Protein AF-A0A7W0UAM4-F1 (afdb_monomer_lite)

Foldseek 3Di:
DDDDDDDDPDDDDDPPDDPDPPPPPPVPPPPDPPDPPDPDPPPDDVLVVVLVPDDFDADPDGGDPVRVVVSVVSVVVVVVVVVVVVVVVVVVVVVVVVVVVVVVVVVVVVVVVVVVVVVVVVVVVVVVVVVVVVVVVVVVVVVVVVVVVVVVVVVVVVVVVVVVVVVVVVVVVVVVVVVVVVCVVDPDPVVVVVVVVVVVVVVPDDDDDDDDDDDDDDDDDDDDDDDDDDDDDDDDDDDDD

Sequence (241 aa):
MVHTRDIATEPFPPSDREPGEERGDDEQVTGSLERVVKPDAARHDPRLAEVRDVAFPVALRGYEREAVDTYVKRVNRLISDFEASRSPDAEVRRALDQVGEETSGILRRAQQAATDITARSRASADDRIREAEGEARALTADAEERVRELEADFGRIWSERDRLLEEVRDLAERLLATADDATERFPTADEQEAIAATREDTASMPALEPGRPAEAELAFEAGVGTAGGAYGEAPAVSEPF

Radius of gyration: 63.56 Å; chains: 1; bounding box: 127×61×170 Å

pLDDT: mean 76.05, std 22.3, range [38.5, 98.75]

Secondary structure (DSSP, 8-state):
---PPP----------------------------------S-SS-HHHHHHHS----EETTEE-HHHHHHHHHHHHHHHHHHHHHHHHHHHHHHHHHHHHHHHHHHHHHHHHHHHHHHHHHHHHHHHHHHHHHHHHHHHHHHHHHHHHHHHHHHHHHHHHHHHHHHHHHHHHHHHHHHHHHHHHHS--HHHHHHHHHHHHHHTTS------------------------------------

Structure (mmCIF, N/CA/C/O backbone):
data_AF-A0A7W0UAM4-F1
#
_entry.id   AF-A0A7W0UAM4-F1
#
loop_
_atom_site.group_PDB
_atom_site.id
_atom_site.type_symbol
_atom_site.label_atom_id
_atom_site.label_alt_id
_atom_site.label_comp_id
_atom_site.label_asym_id
_atom_site.label_entity_id
_atom_site.label_seq_id
_atom_site.pdbx_PDB_ins_code
_atom_site.Cartn_x
_atom_site.Cartn_y
_atom_site.Cartn_z
_atom_site.occupancy
_atom_site.B_iso_or_equiv
_atom_site.auth_seq_id
_atom_site.auth_comp_id
_atom_site.auth_asym_id
_atom_site.auth_atom_id
_atom_site.pdbx_PDB_model_num
ATOM 1 N N . MET A 1 1 ? 25.325 22.965 -26.400 1.00 41.44 1 MET A N 1
ATOM 2 C CA . MET A 1 1 ? 24.177 23.560 -25.685 1.00 41.44 1 MET A CA 1
ATOM 3 C C . MET A 1 1 ? 23.568 22.439 -24.858 1.00 41.44 1 MET A C 1
ATOM 5 O O . MET A 1 1 ? 22.834 21.623 -25.389 1.00 41.44 1 MET A O 1
ATOM 9 N N . VAL A 1 2 ? 24.035 22.283 -23.619 1.00 39.22 2 VAL A N 1
ATOM 10 C CA . VAL A 1 2 ? 23.623 21.193 -22.722 1.00 39.22 2 VAL A CA 1
ATOM 11 C C . VAL A 1 2 ? 22.415 21.698 -21.939 1.00 39.22 2 VAL A C 1
ATOM 13 O O . VAL A 1 2 ? 22.473 22.790 -21.379 1.00 39.22 2 VAL A O 1
ATOM 16 N N . HIS A 1 3 ? 21.305 20.967 -21.964 1.00 41.91 3 HIS A N 1
ATOM 17 C CA . HIS A 1 3 ? 20.147 21.233 -21.111 1.00 41.91 3 HIS A CA 1
ATOM 18 C C . HIS A 1 3 ? 20.127 20.185 -20.004 1.00 41.91 3 HIS A C 1
ATOM 20 O O . HIS A 1 3 ? 19.656 19.067 -20.193 1.00 41.91 3 HIS A O 1
ATOM 26 N N . THR A 1 4 ? 20.679 20.560 -18.855 1.00 48.53 4 THR A N 1
ATOM 27 C CA . THR A 1 4 ? 20.459 19.872 -17.585 1.00 48.53 4 THR A CA 1
ATOM 28 C C . THR A 1 4 ? 19.014 20.143 -17.175 1.00 48.53 4 THR A C 1
ATOM 30 O O . THR A 1 4 ? 18.637 21.299 -17.004 1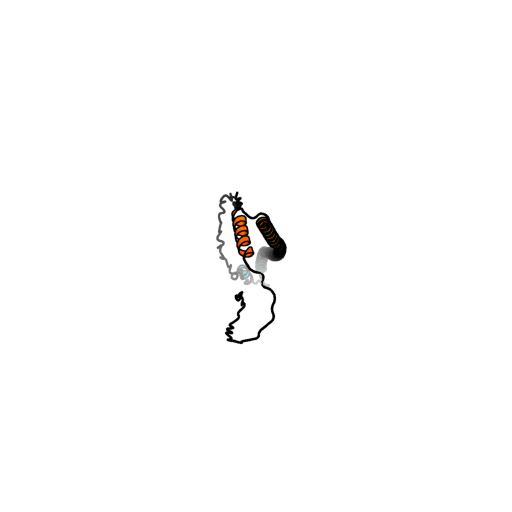.00 48.53 4 THR A O 1
ATOM 33 N N . ARG A 1 5 ? 18.183 19.102 -17.079 1.00 49.12 5 ARG A N 1
ATOM 34 C CA . ARG A 1 5 ? 16.850 19.215 -16.478 1.00 49.12 5 ARG A CA 1
ATOM 35 C C . ARG A 1 5 ? 16.997 19.145 -14.962 1.00 49.12 5 ARG A C 1
ATOM 37 O O . ARG A 1 5 ? 17.482 18.145 -14.439 1.00 49.12 5 ARG A O 1
ATOM 44 N N . ASP A 1 6 ? 16.580 20.220 -14.304 1.00 46.75 6 ASP A N 1
ATOM 45 C CA . ASP A 1 6 ? 16.406 20.320 -12.861 1.00 46.75 6 ASP A CA 1
ATOM 46 C C . ASP A 1 6 ? 15.444 19.240 -12.356 1.00 46.75 6 ASP A C 1
ATOM 48 O O . ASP A 1 6 ? 14.311 19.108 -12.825 1.00 46.75 6 ASP A O 1
ATOM 52 N N . ILE A 1 7 ? 15.913 18.473 -11.376 1.00 45.75 7 ILE A N 1
ATOM 53 C CA . ILE A 1 7 ? 15.082 17.623 -10.532 1.00 45.75 7 ILE A CA 1
ATOM 54 C C . ILE A 1 7 ? 14.382 18.576 -9.564 1.00 45.75 7 ILE A C 1
ATOM 56 O O . ILE A 1 7 ? 15.004 19.124 -8.654 1.00 45.75 7 ILE A O 1
ATOM 60 N N . ALA A 1 8 ? 13.097 18.821 -9.802 1.00 44.28 8 ALA A N 1
ATOM 61 C CA . ALA A 1 8 ? 12.253 19.578 -8.895 1.00 44.28 8 ALA A CA 1
ATOM 62 C C . ALA A 1 8 ? 12.094 18.799 -7.580 1.00 44.28 8 ALA A C 1
ATOM 64 O O . ALA A 1 8 ? 11.307 17.862 -7.478 1.00 44.28 8 ALA A O 1
ATOM 65 N N . THR A 1 9 ? 12.865 19.193 -6.571 1.00 50.03 9 THR A N 1
ATOM 66 C CA . THR A 1 9 ? 12.560 18.943 -5.163 1.00 50.03 9 THR A CA 1
ATOM 67 C C . THR A 1 9 ? 11.377 19.835 -4.800 1.00 50.03 9 THR A C 1
ATOM 69 O O . THR A 1 9 ? 11.555 21.038 -4.612 1.00 50.03 9 THR A O 1
ATOM 72 N N . GLU A 1 10 ? 10.166 19.284 -4.734 1.00 51.69 10 GLU A N 1
ATOM 73 C CA . GLU A 1 10 ? 9.042 20.005 -4.134 1.00 51.69 10 GLU A CA 1
ATOM 74 C C . GLU A 1 10 ? 9.283 20.146 -2.619 1.00 51.69 10 GLU A C 1
ATOM 76 O O . GLU A 1 10 ? 9.475 19.139 -1.928 1.00 51.69 10 GLU A O 1
ATOM 81 N N . PRO A 1 11 ? 9.314 21.374 -2.068 1.00 56.72 11 PRO A N 1
ATOM 82 C CA . PRO A 1 11 ? 9.399 21.572 -0.633 1.00 56.72 11 PRO A CA 1
ATOM 83 C C . PRO A 1 11 ? 8.047 21.247 0.011 1.00 56.72 11 PRO A C 1
ATOM 85 O O . PRO A 1 11 ? 7.011 21.790 -0.372 1.00 56.72 11 PRO A O 1
ATOM 88 N N . PHE A 1 12 ? 8.080 20.376 1.020 1.00 51.91 12 PHE A N 1
ATOM 89 C CA . PHE A 1 12 ? 6.990 20.182 1.977 1.00 51.91 12 PHE A CA 1
ATOM 90 C C . PHE A 1 12 ? 6.410 21.543 2.414 1.00 51.91 12 PHE A C 1
ATOM 92 O O . PHE A 1 12 ? 7.189 22.444 2.744 1.00 51.91 12 PHE A O 1
ATOM 99 N N . PRO A 1 13 ? 5.076 21.722 2.459 1.00 66.38 13 PRO A N 1
ATOM 100 C CA . PRO A 1 13 ? 4.501 22.963 2.959 1.00 66.38 13 PRO A CA 1
ATOM 101 C C . PRO A 1 13 ? 4.863 23.152 4.445 1.00 66.38 13 PRO A C 1
ATOM 103 O O . PRO A 1 13 ? 4.842 22.172 5.199 1.00 66.38 13 PRO A O 1
ATOM 106 N N . PRO A 1 14 ? 5.181 24.382 4.895 1.00 54.25 14 PRO A N 1
ATOM 107 C CA . PRO A 1 14 ? 5.408 24.647 6.307 1.00 54.25 14 PRO A CA 1
ATOM 108 C C . PRO A 1 14 ? 4.111 24.396 7.079 1.00 54.25 14 PRO A C 1
ATOM 110 O O . PRO A 1 14 ? 3.057 24.957 6.780 1.00 54.25 14 PRO A O 1
ATOM 113 N N . SER A 1 15 ? 4.186 23.506 8.065 1.00 48.44 15 SER A N 1
ATOM 114 C CA . SER A 1 15 ? 3.119 23.283 9.026 1.00 48.44 15 SER A CA 1
ATOM 115 C C . SER A 1 15 ? 3.022 24.490 9.957 1.00 48.44 15 SER A C 1
ATOM 117 O O . SER A 1 15 ? 3.644 24.504 11.018 1.00 48.44 15 SER A O 1
ATOM 119 N N . ASP A 1 16 ? 2.204 25.472 9.597 1.00 50.47 16 ASP A N 1
ATOM 120 C CA . ASP A 1 16 ? 1.651 26.412 10.570 1.00 50.47 16 ASP A CA 1
ATOM 121 C C . ASP A 1 16 ? 0.590 25.666 11.393 1.00 50.47 16 ASP A C 1
ATOM 123 O O . ASP A 1 16 ? -0.616 25.753 11.161 1.00 50.47 16 ASP A O 1
ATOM 127 N N . ARG A 1 17 ? 1.055 24.846 12.339 1.00 47.31 17 ARG A N 1
ATOM 128 C CA . ARG A 1 17 ? 0.266 24.482 13.512 1.00 47.31 17 ARG A CA 1
ATOM 129 C C . ARG A 1 17 ? 0.905 25.165 14.699 1.00 47.31 17 ARG A C 1
ATOM 131 O O . ARG A 1 17 ? 2.007 24.813 15.111 1.00 47.31 17 ARG A O 1
ATOM 138 N N . GLU A 1 18 ? 0.189 26.149 15.218 1.00 47.06 18 GLU A N 1
ATOM 139 C CA . GLU A 1 18 ? 0.461 26.709 16.529 1.00 47.06 18 GLU A CA 1
ATOM 140 C C . GLU A 1 18 ? 0.579 25.580 17.568 1.00 47.06 18 GLU A C 1
ATOM 142 O O . GLU A 1 18 ? -0.182 24.606 17.493 1.00 47.06 18 GLU A O 1
ATOM 147 N N . PRO A 1 19 ? 1.508 25.672 18.535 1.00 47.12 19 PRO A N 1
ATOM 148 C CA . PRO A 1 19 ? 1.521 24.771 19.673 1.00 47.12 19 PRO A CA 1
ATOM 149 C C . PRO A 1 19 ? 0.314 25.108 20.553 1.00 47.12 19 PRO A C 1
ATOM 151 O O . PRO A 1 19 ? 0.394 25.912 21.477 1.00 47.12 19 PRO A O 1
ATOM 154 N N . GLY A 1 20 ? -0.824 24.498 20.230 1.00 42.59 20 GLY A N 1
ATOM 155 C CA . GLY A 1 20 ? -1.939 24.377 21.150 1.00 42.59 20 GLY A CA 1
ATOM 156 C C . GLY A 1 20 ? -1.462 23.598 22.366 1.00 42.59 20 GLY A C 1
ATOM 157 O O . GLY A 1 20 ? -1.053 22.444 22.257 1.00 42.59 20 GLY A O 1
ATOM 158 N N . GLU A 1 21 ? -1.471 24.273 23.508 1.00 51.44 21 GLU A N 1
ATOM 159 C CA . GLU A 1 21 ? -1.306 23.716 24.840 1.00 51.44 21 GLU A CA 1
ATOM 160 C C . GLU A 1 21 ? -2.365 22.630 25.091 1.00 51.44 21 GLU A C 1
ATOM 162 O O . GLU A 1 21 ? -3.389 22.874 25.724 1.00 51.44 21 GLU A O 1
ATOM 167 N N . GLU A 1 22 ? -2.135 21.403 24.630 1.00 43.84 22 GLU A N 1
ATOM 168 C CA . GLU A 1 22 ? -2.816 20.248 25.203 1.00 43.84 22 GLU A CA 1
ATOM 169 C C . GLU A 1 22 ? -2.044 19.843 26.453 1.00 43.84 22 GLU A C 1
ATOM 171 O O . GLU A 1 22 ? -1.094 19.058 26.436 1.00 43.84 22 GLU A O 1
ATOM 176 N N . ARG A 1 23 ? -2.456 20.468 27.562 1.00 43.97 23 ARG A N 1
ATOM 177 C CA . ARG A 1 23 ? -2.299 19.917 28.903 1.00 43.97 23 ARG A CA 1
ATOM 178 C C . ARG A 1 23 ? -2.765 18.466 28.857 1.00 43.97 23 ARG A C 1
ATOM 180 O O . ARG A 1 23 ? -3.961 18.191 28.833 1.00 43.97 23 ARG A O 1
ATOM 187 N N . GLY A 1 24 ? -1.803 17.551 28.826 1.00 38.91 24 GLY A N 1
ATOM 188 C CA . GLY A 1 24 ? -2.014 16.181 29.249 1.00 38.91 24 GLY A CA 1
ATOM 189 C C . GLY A 1 24 ? -2.336 16.216 30.734 1.00 38.91 24 GLY A C 1
ATOM 190 O O . GLY A 1 24 ? -1.436 16.181 31.571 1.00 38.91 24 GLY A O 1
ATOM 191 N N . ASP A 1 25 ? -3.621 16.346 31.046 1.00 41.81 25 ASP A N 1
ATOM 192 C CA . ASP A 1 25 ? -4.166 15.930 32.325 1.00 41.81 25 ASP A CA 1
ATOM 193 C C . ASP A 1 25 ? -4.035 14.400 32.368 1.00 41.81 25 ASP A C 1
ATOM 195 O O . ASP A 1 25 ? -4.972 13.654 32.087 1.00 41.81 25 ASP A O 1
ATOM 199 N N . ASP A 1 26 ? -2.831 13.927 32.701 1.00 44.66 26 ASP A N 1
ATOM 200 C CA . ASP A 1 26 ? -2.622 12.610 33.295 1.00 44.66 26 ASP A CA 1
ATOM 201 C C . ASP A 1 26 ? -3.278 12.651 34.681 1.00 44.66 26 ASP A C 1
ATOM 203 O O . ASP A 1 26 ? -2.631 12.769 35.728 1.00 44.66 26 ASP A O 1
ATOM 207 N N . GLU A 1 27 ? -4.611 12.622 34.684 1.00 45.00 27 GLU A N 1
ATOM 208 C CA . GLU A 1 27 ? -5.396 12.400 35.878 1.00 45.00 27 GLU A CA 1
ATOM 209 C C . GLU A 1 27 ? -5.111 10.968 36.313 1.00 45.00 27 GLU A C 1
ATOM 211 O O . GLU A 1 27 ? -5.625 9.982 35.782 1.00 45.00 27 GLU A O 1
ATOM 216 N N . GLN A 1 28 ? -4.192 10.874 37.268 1.00 45.41 28 GLN A N 1
ATOM 217 C CA . GLN A 1 28 ? -3.906 9.680 38.028 1.00 45.41 28 GLN A CA 1
ATOM 218 C C . GLN A 1 28 ? -5.221 9.128 38.584 1.00 45.41 28 GLN A C 1
ATOM 220 O O . GLN A 1 28 ? -5.656 9.485 39.677 1.00 45.41 28 GLN A O 1
ATOM 225 N N . VAL A 1 29 ? -5.828 8.177 37.873 1.00 48.03 29 VAL A N 1
ATOM 226 C CA . VAL A 1 29 ? -6.842 7.281 38.434 1.00 48.03 29 VAL A CA 1
ATOM 227 C C . VAL A 1 29 ? -6.117 6.226 39.275 1.00 48.03 29 VAL A C 1
ATOM 229 O O . VAL A 1 29 ? -6.228 5.022 39.080 1.00 48.03 29 VAL A O 1
ATOM 232 N N . THR A 1 30 ? -5.358 6.690 40.266 1.00 46.41 30 THR A N 1
ATOM 233 C CA . THR A 1 30 ? -5.080 5.937 41.490 1.00 46.41 30 THR A CA 1
ATOM 234 C C . THR A 1 30 ? -6.126 6.342 42.527 1.00 46.41 30 THR A C 1
ATOM 236 O O . THR A 1 30 ? -5.820 6.697 43.662 1.00 46.41 30 THR A O 1
ATOM 239 N N . GLY A 1 31 ? -7.390 6.341 42.104 1.00 38.50 31 GLY A N 1
ATOM 240 C CA . GLY A 1 31 ? -8.548 6.526 42.959 1.00 38.50 31 GLY A CA 1
ATOM 241 C C . GLY A 1 31 ? -8.895 5.203 43.623 1.00 38.50 31 GLY A C 1
ATOM 242 O O . GLY A 1 31 ? -9.699 4.434 43.114 1.00 38.50 31 GLY A O 1
ATOM 243 N N . SER A 1 32 ? -8.259 4.949 44.762 1.00 41.66 32 SER A N 1
ATOM 244 C CA . SER A 1 32 ? -8.918 4.347 45.921 1.00 41.66 32 SER A CA 1
ATOM 245 C C . SER A 1 32 ? -9.755 3.083 45.658 1.00 41.66 32 SER A C 1
ATOM 247 O O . SER A 1 32 ? -10.981 3.106 45.727 1.00 41.66 32 SER A O 1
ATOM 249 N N . LEU A 1 33 ? -9.095 1.923 45.570 1.00 46.31 33 LEU A N 1
ATOM 250 C CA . LEU A 1 33 ? -9.712 0.614 45.868 1.00 46.31 33 LEU A CA 1
ATOM 251 C C . LEU A 1 33 ? -10.054 0.447 47.372 1.00 46.31 33 LEU A C 1
ATOM 253 O O . LEU A 1 33 ? -10.123 -0.663 47.900 1.00 46.31 33 LEU A O 1
ATOM 257 N N . GLU A 1 34 ? -10.281 1.545 48.093 1.00 49.44 34 GLU A N 1
ATOM 258 C CA . GLU A 1 34 ? -10.537 1.562 49.528 1.00 49.44 34 GLU A CA 1
ATOM 259 C C . GLU A 1 34 ? -12.037 1.621 49.817 1.00 49.44 34 GLU A C 1
ATOM 261 O O . GLU A 1 34 ? -12.556 2.602 50.346 1.00 49.44 34 GLU A O 1
ATOM 266 N N . ARG A 1 35 ? -12.742 0.535 49.490 1.00 47.97 35 ARG A N 1
ATOM 267 C CA . ARG A 1 35 ? -13.763 -0.025 50.389 1.00 47.97 35 ARG A CA 1
ATOM 268 C C . ARG A 1 35 ? -14.212 -1.392 49.899 1.00 47.97 35 ARG A C 1
ATOM 270 O O . ARG A 1 35 ? -15.287 -1.562 49.333 1.00 47.97 35 ARG A O 1
ATOM 277 N N . VAL A 1 36 ? -13.425 -2.412 50.221 1.00 47.97 36 VAL A N 1
ATOM 278 C CA . VAL A 1 36 ? -14.008 -3.738 50.433 1.00 47.97 36 VAL A CA 1
ATOM 279 C C . VAL A 1 36 ? -14.894 -3.611 51.674 1.00 47.97 36 VAL A C 1
ATOM 281 O O . VAL A 1 36 ? -14.440 -3.743 52.810 1.00 47.97 36 VAL A O 1
ATOM 284 N N . VAL A 1 37 ? -16.161 -3.251 51.460 1.00 49.50 37 VAL A N 1
ATOM 285 C CA . VAL A 1 37 ? -17.203 -3.344 52.479 1.00 49.50 37 VAL A CA 1
ATOM 286 C C . VAL A 1 37 ? -17.289 -4.817 52.844 1.00 49.50 37 VAL A C 1
ATOM 288 O O . VAL A 1 37 ? -17.782 -5.626 52.065 1.00 49.50 37 VAL A O 1
ATOM 291 N N . LYS A 1 38 ? -16.756 -5.174 54.015 1.00 39.44 38 LYS A N 1
ATOM 292 C CA . LYS A 1 38 ? -16.953 -6.495 54.611 1.00 39.44 38 LYS A CA 1
ATOM 293 C C . LYS A 1 38 ? -18.458 -6.750 54.736 1.00 39.44 38 LYS A C 1
ATOM 295 O O . LYS A 1 38 ? -19.100 -6.035 55.509 1.00 39.44 38 LYS A O 1
ATOM 300 N N . PRO A 1 39 ? -19.036 -7.761 54.076 1.00 54.91 39 PRO A N 1
ATOM 301 C CA . PRO A 1 39 ? -20.387 -8.172 54.386 1.00 54.91 39 PRO A CA 1
ATOM 302 C C . PRO A 1 39 ? -20.280 -9.357 55.344 1.00 54.91 39 PRO A C 1
ATOM 304 O O . PRO A 1 39 ? -19.979 -10.444 54.879 1.00 54.91 39 PRO A O 1
ATOM 307 N N . ASP A 1 40 ? -20.468 -9.157 56.657 1.00 42.09 40 ASP A N 1
ATOM 308 C CA . ASP A 1 40 ? -21.172 -10.182 57.467 1.00 42.09 40 ASP A CA 1
ATOM 309 C C . ASP A 1 40 ? -21.452 -9.866 58.948 1.00 42.09 40 ASP A C 1
ATOM 311 O O . ASP A 1 40 ? -21.912 -10.737 59.678 1.00 42.09 40 ASP A O 1
ATOM 315 N N . ALA A 1 41 ? -21.253 -8.644 59.449 1.00 43.59 41 ALA A N 1
ATOM 316 C CA . ALA A 1 41 ? -21.568 -8.373 60.862 1.00 43.59 41 ALA A CA 1
ATOM 317 C C . ALA A 1 41 ? -23.061 -8.072 61.142 1.00 43.59 41 ALA A C 1
ATOM 319 O O . ALA A 1 41 ? -23.449 -7.946 62.298 1.00 43.59 41 ALA A O 1
ATOM 320 N N . ALA A 1 42 ? -23.911 -7.949 60.113 1.00 49.59 42 ALA A N 1
ATOM 321 C CA . ALA A 1 42 ? -25.236 -7.322 60.234 1.00 49.59 42 ALA A CA 1
ATOM 322 C C . ALA A 1 42 ? -26.443 -8.260 60.026 1.00 49.59 42 ALA A C 1
ATOM 324 O O . ALA A 1 42 ? -27.540 -7.786 59.745 1.00 49.59 42 ALA A O 1
ATOM 325 N N . ARG A 1 43 ? -26.294 -9.587 60.141 1.00 54.28 43 ARG A N 1
ATOM 326 C CA . ARG A 1 43 ? -27.450 -10.506 59.997 1.00 54.28 43 ARG A CA 1
ATOM 327 C C . ARG A 1 43 ? -28.249 -10.734 61.286 1.00 54.28 43 ARG A C 1
ATOM 329 O O . ARG A 1 43 ? -29.299 -11.374 61.244 1.00 54.28 43 ARG A O 1
ATOM 336 N N . HIS A 1 44 ? -27.815 -10.173 62.413 1.00 54.12 44 HIS A N 1
ATOM 337 C CA . HIS A 1 44 ? -28.618 -10.105 63.633 1.00 54.12 44 HIS A CA 1
ATOM 338 C C . HIS A 1 44 ? -28.959 -8.655 63.940 1.00 54.12 44 HIS A C 1
ATOM 340 O O . HIS A 1 44 ? -28.197 -7.955 64.596 1.00 54.12 44 HIS A O 1
ATOM 346 N N . ASP A 1 45 ? -30.111 -8.207 63.439 1.00 68.25 45 ASP A N 1
ATOM 347 C CA . ASP A 1 45 ? -30.684 -6.945 63.885 1.00 68.25 45 ASP A CA 1
ATOM 348 C C . ASP A 1 45 ? -31.044 -7.092 65.379 1.00 68.25 45 ASP A C 1
ATOM 350 O O . ASP A 1 45 ? -31.889 -7.932 65.718 1.00 68.25 45 ASP A O 1
ATOM 354 N N . PRO A 1 46 ? -30.411 -6.330 66.290 1.00 68.44 46 PRO A N 1
ATOM 355 C CA . PRO A 1 46 ? -30.666 -6.432 67.727 1.00 68.44 46 PRO A CA 1
ATOM 356 C C . PRO A 1 46 ? -32.144 -6.194 68.078 1.00 68.44 46 PRO A C 1
ATOM 358 O O . PRO A 1 46 ? -32.642 -6.746 69.056 1.00 68.44 46 PRO A O 1
ATOM 361 N N . ARG A 1 47 ? -32.890 -5.472 67.232 1.00 68.69 47 ARG A N 1
ATOM 362 C CA . ARG A 1 47 ? -34.329 -5.217 67.407 1.00 68.69 47 ARG A CA 1
ATOM 363 C C . ARG A 1 47 ? -35.186 -6.471 67.206 1.00 68.69 47 ARG A C 1
ATOM 365 O O . ARG A 1 47 ? -36.261 -6.585 67.786 1.00 68.69 47 ARG A O 1
ATOM 372 N N . LEU A 1 48 ? -34.717 -7.422 66.394 1.00 70.81 48 LEU A N 1
ATOM 373 C CA . LEU A 1 48 ? -35.349 -8.733 66.192 1.00 70.81 48 LEU A CA 1
ATOM 374 C C . LEU A 1 48 ? -35.055 -9.697 67.350 1.00 70.81 48 LEU A C 1
ATOM 376 O O . LEU A 1 48 ? -35.870 -10.579 67.617 1.00 70.81 48 LEU A O 1
ATOM 380 N N . ALA A 1 49 ? -33.921 -9.532 68.037 1.00 75.69 49 ALA A N 1
ATOM 381 C CA . ALA A 1 49 ? -33.577 -10.330 69.214 1.00 75.69 49 ALA A CA 1
ATOM 382 C C . ALA A 1 49 ? -34.511 -10.010 70.397 1.00 75.69 49 ALA A C 1
ATOM 384 O O . ALA A 1 49 ? -35.084 -10.919 70.988 1.00 75.69 49 ALA A O 1
ATOM 385 N N . GLU A 1 50 ? -34.785 -8.726 70.651 1.00 72.19 50 GLU A N 1
ATOM 386 C CA . GLU A 1 50 ? -35.701 -8.275 71.718 1.00 72.19 50 GLU A CA 1
ATOM 387 C C . GLU A 1 50 ? -37.156 -8.733 71.536 1.00 72.19 50 GLU A C 1
ATOM 389 O O . GLU A 1 50 ? -37.916 -8.805 72.498 1.00 72.19 50 GLU A O 1
ATOM 394 N N . VAL A 1 51 ? -37.566 -9.023 70.301 1.00 80.12 51 VAL A N 1
ATOM 395 C CA . VAL A 1 51 ? -38.903 -9.541 69.984 1.00 80.12 51 VAL A CA 1
ATOM 396 C C . VAL A 1 51 ? -38.970 -11.063 70.156 1.00 80.12 51 VAL A C 1
ATOM 398 O O . VAL A 1 51 ? -40.016 -11.590 70.519 1.00 80.12 51 VAL A O 1
ATOM 401 N N . ARG A 1 52 ? -37.867 -11.781 69.913 1.00 79.69 52 ARG A N 1
ATOM 402 C CA . ARG A 1 52 ? -37.812 -13.248 70.019 1.00 79.69 52 ARG A CA 1
ATOM 403 C C . ARG A 1 52 ? -37.797 -13.744 71.465 1.00 79.69 52 ARG A C 1
ATOM 405 O O . ARG A 1 52 ? -38.380 -14.791 71.732 1.00 79.69 52 ARG A O 1
ATOM 412 N N . ASP A 1 53 ? -37.214 -12.969 72.376 1.00 79.00 53 ASP A N 1
ATOM 413 C CA . ASP A 1 53 ? -37.032 -13.338 73.784 1.00 79.00 53 ASP A CA 1
ATOM 414 C C . ASP A 1 53 ? -38.036 -12.622 74.715 1.00 79.00 53 ASP A C 1
ATOM 416 O O . ASP A 1 53 ? -37.661 -11.976 75.693 1.00 79.00 53 ASP A O 1
ATOM 420 N N . VAL A 1 54 ? -39.339 -12.714 74.417 1.00 81.00 54 VAL A N 1
ATOM 421 C CA . VAL A 1 54 ? -40.414 -12.122 75.241 1.00 81.00 54 VAL A CA 1
ATOM 422 C C . VAL A 1 54 ? -41.154 -13.181 76.058 1.00 81.00 54 VAL A C 1
ATOM 424 O O . VAL A 1 54 ? -41.668 -14.163 75.523 1.00 81.00 54 VAL A O 1
ATOM 427 N N . ALA A 1 55 ? -41.277 -12.933 77.365 1.00 80.25 55 ALA A N 1
ATOM 428 C CA . ALA A 1 55 ? -42.128 -13.693 78.276 1.00 80.25 55 ALA A CA 1
ATOM 429 C C . ALA A 1 55 ? -43.361 -12.867 78.671 1.00 80.25 55 ALA A C 1
ATOM 431 O O . ALA A 1 55 ? -43.246 -11.698 79.042 1.00 80.25 55 ALA A O 1
ATOM 432 N N . PHE A 1 56 ? -44.541 -13.483 78.611 1.00 84.81 56 PHE A N 1
ATOM 433 C CA . PHE A 1 56 ? -45.808 -12.814 78.905 1.00 84.81 56 PHE A CA 1
ATOM 434 C C . PHE A 1 56 ? -46.292 -13.126 80.329 1.00 84.81 56 PHE A C 1
ATOM 436 O O . PHE A 1 56 ? -46.303 -14.300 80.716 1.00 84.81 56 PHE A O 1
ATOM 443 N N . PRO A 1 57 ? -46.744 -12.120 81.099 1.00 83.69 57 PRO A N 1
ATOM 444 C CA . PRO A 1 57 ? -47.364 -12.339 82.404 1.00 83.69 57 PRO A CA 1
ATOM 445 C C . PRO A 1 57 ? -48.627 -13.209 82.301 1.00 83.69 57 PRO A C 1
ATOM 447 O O . PRO A 1 57 ? -49.374 -13.117 81.323 1.00 83.69 57 PRO A O 1
ATOM 450 N N . VAL A 1 58 ? -48.881 -14.052 83.310 1.00 76.25 58 VAL A N 1
ATOM 451 C CA . VAL A 1 58 ? -50.025 -14.984 83.350 1.00 76.25 58 VAL A CA 1
ATOM 452 C C . VAL A 1 58 ? -51.074 -14.483 84.349 1.00 76.25 58 VAL A C 1
ATOM 454 O O . VAL A 1 58 ? -50.803 -14.357 85.539 1.00 76.25 58 VAL A O 1
ATOM 457 N N . ALA A 1 59 ? -52.282 -14.216 83.864 1.00 80.44 59 ALA A N 1
ATOM 458 C CA . ALA A 1 59 ? -53.476 -13.908 84.644 1.00 80.44 59 ALA A CA 1
ATOM 459 C C . ALA A 1 59 ? -54.319 -15.177 84.905 1.00 80.44 59 ALA A C 1
ATOM 461 O O . ALA A 1 59 ? -54.087 -16.230 84.312 1.00 80.44 59 ALA A O 1
ATOM 462 N N . LEU A 1 60 ? -55.357 -15.068 85.750 1.00 73.44 60 LEU A N 1
ATOM 463 C CA . LEU A 1 60 ? -56.233 -16.169 86.216 1.00 73.44 60 LEU A CA 1
ATOM 464 C C . LEU A 1 60 ? -56.819 -17.084 85.113 1.00 73.44 60 LEU A C 1
ATOM 466 O O . LEU A 1 60 ? -57.339 -18.154 85.424 1.00 73.44 60 LEU A O 1
ATOM 470 N N . ARG A 1 61 ? -56.762 -16.682 83.837 1.00 74.19 61 ARG A N 1
ATOM 471 C CA . ARG A 1 61 ? -57.262 -17.443 82.680 1.00 74.19 61 ARG A CA 1
ATOM 472 C C . ARG A 1 61 ? -56.341 -17.422 81.445 1.00 74.19 61 ARG A C 1
ATOM 474 O O . ARG A 1 61 ? -56.829 -17.605 80.335 1.00 74.19 61 ARG A O 1
ATOM 481 N N . GLY A 1 62 ? -55.032 -17.219 81.615 1.00 83.06 62 GLY A N 1
ATOM 482 C CA . GLY A 1 62 ? -54.054 -17.252 80.513 1.00 83.06 62 GLY A CA 1
ATOM 483 C C . GLY A 1 62 ? -53.138 -16.031 80.485 1.00 83.06 62 GLY A C 1
ATOM 484 O O . GLY A 1 62 ? -52.963 -15.379 81.505 1.00 83.06 62 GLY A O 1
ATOM 485 N N . TYR A 1 63 ? -52.541 -15.719 79.334 1.00 85.94 63 TYR A N 1
ATOM 486 C CA . TYR A 1 63 ? -51.656 -14.557 79.202 1.00 85.94 63 TYR A CA 1
ATOM 487 C C . TYR A 1 63 ? -52.404 -13.231 79.353 1.00 85.94 63 TYR A C 1
ATOM 489 O O . TYR A 1 63 ? -53.556 -13.087 78.938 1.00 85.94 63 TYR A O 1
ATOM 497 N N . GLU A 1 64 ? -51.729 -12.248 79.939 1.00 86.88 64 GLU A N 1
ATOM 498 C CA . GLU A 1 64 ? -52.240 -10.894 80.074 1.00 86.88 64 GLU A CA 1
ATOM 499 C C . GLU A 1 64 ? -52.428 -10.250 78.696 1.00 86.88 64 GLU A C 1
ATOM 501 O O . GLU A 1 64 ? -51.479 -10.000 77.950 1.00 86.88 64 GLU A O 1
ATOM 506 N N . ARG A 1 65 ? -53.687 -9.971 78.358 1.00 87.06 65 ARG A N 1
ATOM 507 C CA . ARG A 1 65 ? -54.074 -9.459 77.041 1.00 87.06 65 ARG A CA 1
ATOM 508 C C . ARG A 1 65 ? -53.395 -8.131 76.694 1.00 87.06 65 ARG A C 1
ATOM 510 O O . ARG A 1 65 ? -53.018 -7.933 75.547 1.00 87.06 65 ARG A O 1
ATOM 517 N N . GLU A 1 66 ? -53.226 -7.236 77.662 1.00 88.06 66 GLU A N 1
ATOM 518 C CA . GLU A 1 66 ? -52.618 -5.918 77.437 1.00 88.06 66 GLU A CA 1
ATOM 519 C C . GLU A 1 66 ? -51.122 -6.012 77.084 1.00 88.06 66 GLU A C 1
ATOM 521 O O . GLU A 1 66 ? -50.643 -5.317 76.179 1.00 88.06 66 GLU A O 1
ATOM 526 N N . ALA A 1 67 ? -50.397 -6.933 77.729 1.00 88.19 67 ALA A N 1
ATOM 527 C CA . ALA A 1 67 ? -49.000 -7.227 77.418 1.00 88.19 67 ALA A CA 1
ATOM 528 C C . ALA A 1 67 ? -48.849 -7.816 76.004 1.00 88.19 67 ALA A C 1
ATOM 530 O O . ALA A 1 67 ? -47.967 -7.407 75.245 1.00 88.19 67 ALA A O 1
ATOM 531 N N . VAL A 1 68 ? -49.754 -8.725 75.621 1.00 90.69 68 VAL A N 1
ATOM 532 C CA . VAL A 1 68 ? -49.797 -9.308 74.272 1.00 90.69 68 VAL A CA 1
ATOM 533 C C . VAL A 1 68 ? -50.133 -8.249 73.217 1.00 90.69 68 VAL A C 1
ATOM 535 O O . VAL A 1 68 ? -49.420 -8.151 72.222 1.00 90.69 68 VAL A O 1
ATOM 538 N N . ASP A 1 69 ? -51.145 -7.403 73.434 1.00 90.19 69 ASP A N 1
ATOM 539 C CA . ASP A 1 69 ? -51.526 -6.341 72.488 1.00 90.19 69 ASP A CA 1
ATOM 540 C C . ASP A 1 69 ? -50.384 -5.333 72.273 1.00 90.19 69 ASP A C 1
ATOM 542 O O . ASP A 1 69 ? -50.144 -4.874 71.153 1.00 90.19 69 ASP A O 1
ATOM 546 N N . THR A 1 70 ? -49.644 -4.997 73.332 1.00 91.12 70 THR A N 1
ATOM 547 C CA . THR A 1 70 ? -48.476 -4.104 73.255 1.00 91.12 70 THR A CA 1
ATOM 548 C C . THR A 1 70 ? -47.338 -4.731 72.452 1.00 91.12 70 THR A C 1
ATOM 550 O O . THR A 1 70 ? -46.729 -4.064 71.609 1.00 91.12 70 THR A O 1
ATOM 553 N N . TYR A 1 71 ? -47.079 -6.021 72.663 1.00 89.56 71 TYR A N 1
ATOM 554 C CA . TYR A 1 71 ? -46.107 -6.775 71.880 1.00 89.56 71 TYR A CA 1
ATOM 555 C C . TYR A 1 71 ? -46.518 -6.877 70.405 1.00 89.56 71 TYR A C 1
ATOM 557 O O . TYR A 1 71 ? -45.720 -6.540 69.535 1.00 89.56 71 TYR A O 1
ATOM 565 N N . VAL A 1 72 ? -47.771 -7.235 70.106 1.00 92.12 72 VAL A N 1
ATOM 566 C CA . VAL A 1 72 ? -48.290 -7.321 68.729 1.00 92.12 72 VAL A CA 1
ATOM 567 C C . VAL A 1 72 ? -48.169 -5.974 68.010 1.00 92.12 72 VAL A C 1
ATOM 569 O O . VAL A 1 72 ? -47.704 -5.928 66.873 1.00 92.12 72 VAL A O 1
ATOM 572 N N . LYS A 1 73 ? -48.490 -4.854 68.676 1.00 92.44 73 LYS A N 1
ATOM 573 C CA . LYS A 1 73 ? -48.276 -3.502 68.123 1.00 92.44 73 LYS A CA 1
ATOM 574 C C . LYS A 1 73 ? -46.801 -3.226 67.806 1.00 92.44 73 LYS A C 1
ATOM 576 O O . LYS A 1 73 ? -46.507 -2.632 66.770 1.00 92.44 73 LYS A O 1
ATOM 581 N N . ARG A 1 74 ? -45.875 -3.658 68.671 1.00 90.81 74 ARG A N 1
ATOM 582 C CA . ARG A 1 74 ? -44.425 -3.511 68.457 1.00 90.81 74 ARG A CA 1
ATOM 583 C C . ARG A 1 74 ? -43.933 -4.362 67.285 1.00 90.81 74 ARG A C 1
ATOM 585 O O . ARG A 1 74 ? -43.201 -3.845 66.447 1.00 90.81 74 ARG A O 1
ATOM 592 N N . VAL A 1 75 ? -44.355 -5.624 67.202 1.00 92.81 75 VAL A N 1
ATOM 593 C CA . VAL A 1 75 ? -44.012 -6.532 66.096 1.00 92.81 75 VAL A CA 1
ATOM 594 C C . VAL A 1 75 ? -44.528 -5.989 64.770 1.00 92.81 75 VAL A C 1
ATOM 596 O O . VAL A 1 75 ? -43.760 -5.906 63.819 1.00 92.81 75 VAL A O 1
ATOM 599 N N . ASN A 1 76 ? -45.785 -5.541 64.719 1.00 92.69 76 ASN A N 1
ATOM 600 C CA . ASN A 1 76 ? -46.361 -4.955 63.509 1.00 92.69 76 ASN A CA 1
ATOM 601 C C . ASN A 1 76 ? -45.581 -3.717 63.049 1.00 92.69 76 ASN A C 1
ATOM 603 O O . ASN A 1 76 ? -45.320 -3.575 61.860 1.00 92.69 76 ASN A O 1
ATOM 607 N N . ARG A 1 77 ? -45.138 -2.863 63.981 1.00 90.12 77 ARG A N 1
ATOM 608 C CA . ARG A 1 77 ? -44.279 -1.716 63.658 1.00 90.12 77 ARG A CA 1
ATOM 609 C C . ARG A 1 77 ? -42.930 -2.152 63.079 1.00 90.12 77 ARG A C 1
ATOM 611 O O . ARG A 1 77 ? -42.504 -1.599 62.074 1.00 90.12 77 ARG A O 1
ATOM 618 N N . LEU A 1 78 ? -42.292 -3.161 63.675 1.00 90.12 78 LEU A N 1
ATOM 619 C CA . LEU A 1 78 ? -41.027 -3.704 63.172 1.00 90.12 78 LEU A CA 1
ATOM 620 C C . LEU A 1 78 ? -41.179 -4.293 61.762 1.00 90.12 78 LEU A C 1
ATOM 622 O O . LEU A 1 78 ? -40.316 -4.085 60.915 1.00 90.12 78 LEU A O 1
ATOM 626 N N . ILE A 1 79 ? -42.276 -5.015 61.507 1.00 88.31 79 ILE A N 1
ATOM 627 C CA . ILE A 1 79 ? -42.585 -5.579 60.186 1.00 88.31 79 ILE A CA 1
ATOM 628 C C . ILE A 1 79 ? -42.714 -4.455 59.154 1.00 88.31 79 ILE A C 1
ATOM 630 O O . ILE A 1 79 ? -42.068 -4.532 58.112 1.00 88.31 79 ILE A O 1
ATOM 634 N N . SER A 1 80 ? -43.454 -3.386 59.465 1.00 87.25 80 SER A N 1
ATOM 635 C CA . SER A 1 80 ? -43.581 -2.228 58.571 1.00 87.25 80 SER A CA 1
ATOM 636 C C . SER A 1 80 ? -42.240 -1.543 58.290 1.00 87.25 80 SER A C 1
ATOM 638 O O . SER A 1 80 ? -41.960 -1.210 57.141 1.00 87.25 80 SER A O 1
ATOM 640 N N . ASP A 1 81 ? -41.382 -1.385 59.301 1.00 85.56 81 ASP A N 1
ATOM 641 C CA . ASP A 1 81 ? -40.047 -0.795 59.131 1.00 85.56 81 ASP A CA 1
ATOM 642 C C . ASP A 1 81 ? -39.136 -1.676 58.236 1.00 85.56 81 ASP A C 1
ATOM 644 O O . ASP A 1 81 ? -38.356 -1.168 57.421 1.00 85.56 81 ASP A O 1
ATOM 648 N N . PHE A 1 82 ? -39.247 -3.008 58.327 1.00 85.25 82 PHE A N 1
ATOM 649 C CA . PHE A 1 82 ? -38.516 -3.937 57.452 1.00 85.25 82 PHE A CA 1
ATOM 650 C C . PHE A 1 82 ? -39.058 -3.991 56.024 1.00 85.25 82 PHE A C 1
ATOM 652 O O . PHE A 1 82 ? -38.286 -4.093 55.072 1.00 85.25 82 PHE A O 1
ATOM 659 N N . GLU A 1 83 ? -40.373 -3.936 55.848 1.00 82.75 83 GLU A N 1
ATOM 660 C CA . GLU A 1 83 ? -40.982 -3.860 54.519 1.00 82.75 83 GLU A CA 1
ATOM 661 C C . GLU A 1 83 ? -40.598 -2.550 53.822 1.00 82.75 83 GLU A C 1
ATOM 663 O O . GLU A 1 83 ? -40.219 -2.566 52.648 1.00 82.75 83 GLU A O 1
ATOM 668 N N . ALA A 1 84 ? -40.573 -1.444 54.571 1.00 82.38 84 ALA A N 1
ATOM 669 C CA . ALA A 1 84 ? -40.134 -0.145 54.079 1.00 82.38 84 ALA A CA 1
ATOM 670 C C . ALA A 1 84 ? -38.648 -0.111 53.687 1.00 82.38 84 ALA A C 1
ATOM 672 O O . ALA A 1 84 ? -38.306 0.600 52.751 1.00 82.38 84 ALA A O 1
ATOM 673 N N . SER A 1 85 ? -37.766 -0.872 54.350 1.00 76.44 85 SER A N 1
ATOM 674 C CA . SER A 1 85 ? -36.326 -0.935 54.014 1.00 76.44 85 SER A CA 1
ATOM 675 C C . SER A 1 85 ? -35.980 -1.954 52.923 1.00 76.44 85 SER A C 1
ATOM 677 O O . SER A 1 85 ? -35.049 -1.731 52.151 1.00 76.44 85 SER A O 1
ATOM 679 N N . ARG A 1 86 ? -36.757 -3.034 52.771 1.00 80.06 86 ARG A N 1
ATOM 680 C CA . ARG A 1 86 ? -36.588 -3.993 51.661 1.00 80.06 86 ARG A CA 1
ATOM 681 C C . ARG A 1 86 ? -36.962 -3.418 50.294 1.00 80.06 86 ARG A C 1
ATOM 683 O O . ARG A 1 86 ? -36.436 -3.898 49.292 1.00 80.06 86 ARG A O 1
ATOM 690 N N . SER A 1 87 ? -37.859 -2.430 50.234 1.00 81.06 87 SER A N 1
ATOM 691 C CA . SER A 1 87 ? -38.232 -1.776 48.970 1.00 81.06 87 SER A CA 1
ATOM 692 C C . SER A 1 87 ? -37.058 -0.995 48.345 1.00 81.06 87 SER A C 1
ATOM 694 O O . SER A 1 87 ? -36.721 -1.299 47.201 1.00 81.06 87 SER A O 1
ATOM 696 N N . PRO A 1 88 ? -36.353 -0.101 49.074 1.00 87.50 88 PRO A N 1
ATOM 697 C CA . PRO A 1 88 ? -35.117 0.530 48.609 1.00 87.50 88 PRO A CA 1
ATOM 698 C C . PRO A 1 88 ? -34.049 -0.466 48.149 1.00 87.50 88 PRO A C 1
ATOM 700 O O . PRO A 1 88 ? -33.483 -0.303 47.074 1.00 87.50 88 PRO A O 1
ATOM 703 N N . ASP A 1 89 ? -33.801 -1.538 48.909 1.00 86.12 89 ASP A N 1
ATOM 704 C CA . ASP A 1 89 ? -32.809 -2.553 48.525 1.00 86.12 89 ASP A CA 1
ATOM 705 C C . ASP A 1 89 ? -33.183 -3.266 47.215 1.00 86.12 89 ASP A C 1
ATOM 707 O O . ASP A 1 89 ? -32.319 -3.569 46.387 1.00 86.12 89 ASP A O 1
ATOM 711 N N . ALA A 1 90 ? -34.473 -3.543 47.006 1.00 85.94 90 ALA A N 1
ATOM 712 C CA . ALA A 1 90 ? -34.965 -4.141 45.770 1.00 85.94 90 ALA A CA 1
ATOM 713 C C . ALA A 1 90 ? -34.871 -3.177 44.575 1.00 85.94 90 ALA A C 1
ATOM 715 O O . ALA A 1 90 ? -34.640 -3.626 43.452 1.00 85.94 90 ALA A O 1
ATOM 716 N N . GLU A 1 91 ? -35.037 -1.873 44.799 1.00 90.50 91 GLU A N 1
ATOM 717 C CA . GLU A 1 91 ? -34.850 -0.836 43.778 1.00 90.50 91 GLU A CA 1
ATOM 718 C C . GLU A 1 91 ? -33.377 -0.671 43.401 1.00 90.50 91 GLU A C 1
ATOM 720 O O . GLU A 1 91 ? -33.051 -0.666 42.215 1.00 90.50 91 GLU A O 1
ATOM 725 N N . VAL A 1 92 ? -32.474 -0.634 44.386 1.00 93.31 92 VAL A N 1
ATOM 726 C CA . VAL A 1 92 ? -31.024 -0.564 44.147 1.00 93.31 92 VAL A CA 1
ATOM 727 C C . VAL A 1 92 ? -30.543 -1.777 43.354 1.00 93.31 92 VAL A C 1
ATOM 729 O O . VAL A 1 92 ? -29.797 -1.616 42.391 1.00 93.31 92 VAL A O 1
ATOM 732 N N . ARG A 1 93 ? -30.992 -2.991 43.702 1.00 93.12 93 ARG A N 1
ATOM 733 C CA . ARG A 1 93 ? -30.651 -4.202 42.933 1.00 93.12 93 ARG A CA 1
ATOM 734 C C . ARG A 1 93 ? -31.113 -4.103 41.483 1.00 93.12 93 ARG A C 1
ATOM 736 O O . ARG A 1 93 ? -30.309 -4.335 40.593 1.00 93.12 93 ARG A O 1
ATOM 743 N N . ARG A 1 94 ? -32.358 -3.674 41.245 1.00 93.56 94 ARG A N 1
ATOM 744 C CA . ARG A 1 94 ? -32.869 -3.475 39.880 1.00 93.56 94 ARG A CA 1
ATOM 745 C C . ARG A 1 94 ? -32.072 -2.429 39.103 1.00 93.56 94 ARG A C 1
ATOM 747 O O . ARG A 1 94 ? -31.805 -2.638 37.926 1.00 93.56 94 ARG A O 1
ATOM 754 N N . ALA A 1 95 ? -31.679 -1.331 39.747 1.00 94.69 95 ALA A N 1
ATOM 755 C CA . ALA A 1 95 ? -30.848 -0.312 39.114 1.00 94.69 95 ALA A CA 1
ATOM 756 C C . ALA A 1 95 ? -29.461 -0.863 38.735 1.00 94.69 95 ALA A C 1
ATOM 758 O O . ALA A 1 95 ? -28.977 -0.596 37.639 1.00 94.69 95 ALA A O 1
ATOM 759 N N . LEU A 1 96 ? -28.842 -1.669 39.605 1.00 97.12 96 LEU A N 1
ATOM 760 C CA . LEU A 1 96 ? -27.563 -2.324 39.312 1.00 97.12 96 LEU A CA 1
ATOM 761 C C . LEU A 1 96 ? -27.681 -3.355 38.186 1.00 97.12 96 LEU A C 1
ATOM 763 O O . LEU A 1 96 ? -26.820 -3.382 37.309 1.00 97.12 96 LEU A O 1
ATOM 767 N N . ASP A 1 97 ? -28.747 -4.157 38.176 1.00 96.69 97 ASP A N 1
ATOM 768 C CA . ASP A 1 97 ? -29.013 -5.114 37.099 1.00 96.69 97 ASP A CA 1
ATOM 769 C C . ASP A 1 97 ? -29.175 -4.380 35.758 1.00 96.69 97 ASP A C 1
ATOM 771 O O . ASP A 1 97 ? -28.533 -4.742 34.772 1.00 96.69 97 ASP A O 1
ATOM 775 N N . GLN A 1 98 ? -29.936 -3.280 35.736 1.00 96.88 98 GLN A N 1
ATOM 776 C CA . GLN A 1 98 ? -30.128 -2.455 34.542 1.00 96.88 98 GLN A CA 1
ATOM 777 C C . GLN A 1 98 ? -28.816 -1.841 34.032 1.00 96.88 98 GLN A C 1
ATOM 779 O O . GLN A 1 98 ? -28.529 -1.902 32.836 1.00 96.88 98 GLN A O 1
ATOM 784 N N . VAL A 1 99 ? -27.987 -1.291 34.924 1.00 98.19 99 VAL A N 1
ATOM 785 C CA . VAL A 1 99 ? -26.662 -0.763 34.554 1.00 98.19 99 VAL A CA 1
ATOM 786 C C . VAL A 1 99 ? -25.749 -1.883 34.045 1.00 98.19 99 VAL A C 1
ATOM 788 O O . VAL A 1 99 ? -24.995 -1.681 33.090 1.00 98.19 99 VAL A O 1
ATOM 791 N N . GLY A 1 100 ? -25.821 -3.080 34.633 1.00 97.50 100 GLY A N 1
ATOM 792 C CA . GLY A 1 100 ? -25.078 -4.255 34.178 1.00 97.50 100 GLY A CA 1
ATOM 793 C C . GLY A 1 100 ? -25.484 -4.705 32.773 1.00 97.50 100 GLY A C 1
ATOM 794 O O . GLY A 1 100 ? -24.620 -4.994 31.936 1.00 97.50 100 GLY A O 1
ATOM 795 N N . GLU A 1 101 ? -26.785 -4.713 32.479 1.00 97.81 101 GLU A N 1
ATOM 796 C CA . GLU A 1 101 ? -27.323 -5.005 31.148 1.00 97.81 101 GLU A CA 1
ATOM 797 C C . GLU A 1 101 ? -26.890 -3.960 30.117 1.00 97.81 101 GLU A C 1
ATOM 799 O O . GLU A 1 101 ? -26.421 -4.323 29.031 1.00 97.81 101 GLU A O 1
ATOM 804 N N . GLU A 1 102 ? -26.983 -2.675 30.467 1.00 98.00 102 GLU A N 1
ATOM 805 C CA . GLU A 1 102 ? -26.564 -1.567 29.611 1.00 98.00 102 GLU A CA 1
ATOM 806 C C . GLU A 1 102 ? -25.066 -1.640 29.302 1.00 98.00 102 GLU A C 1
ATOM 808 O O . GLU A 1 102 ? -24.667 -1.625 28.133 1.00 98.00 102 GLU A O 1
ATOM 813 N N . THR A 1 103 ? -24.240 -1.828 30.334 1.00 98.06 103 THR A N 1
ATOM 814 C CA . THR A 1 103 ? -22.782 -1.963 30.207 1.00 98.06 103 THR A CA 1
ATOM 815 C C . THR A 1 103 ? -22.421 -3.153 29.325 1.00 98.06 103 THR A C 1
ATOM 817 O O . THR A 1 103 ? -21.629 -3.029 28.388 1.00 98.06 103 THR A O 1
ATOM 820 N N . SER A 1 104 ? -23.054 -4.305 29.551 1.00 98.00 104 SER A N 1
ATOM 821 C CA . SER A 1 104 ? -22.844 -5.496 28.723 1.00 98.00 104 SER A CA 1
ATOM 822 C C . SER A 1 104 ? -23.274 -5.261 27.271 1.00 98.00 104 SER A C 1
ATOM 824 O O . SER A 1 104 ? -22.636 -5.754 26.340 1.00 98.00 104 SER A O 1
ATOM 826 N N . GLY A 1 105 ? -24.342 -4.488 27.054 1.00 98.38 105 GLY A N 1
ATOM 827 C CA . GLY A 1 105 ? -24.789 -4.067 25.729 1.00 98.38 105 GLY A CA 1
ATOM 828 C C . GLY A 1 105 ? -23.786 -3.153 25.023 1.00 98.38 105 GLY A C 1
ATOM 829 O O . GLY A 1 105 ? -23.530 -3.329 23.830 1.00 98.38 105 GLY A O 1
ATOM 830 N N . ILE A 1 106 ? -23.183 -2.207 25.744 1.00 98.56 106 ILE A N 1
ATOM 831 C CA . ILE A 1 106 ? -22.114 -1.344 25.225 1.00 98.56 106 ILE A CA 1
ATOM 832 C C . ILE A 1 106 ? -20.893 -2.186 24.845 1.00 98.56 106 ILE A C 1
ATOM 834 O O . ILE A 1 106 ? -20.432 -2.079 23.711 1.00 98.56 106 ILE A O 1
ATOM 838 N N . LEU A 1 107 ? -20.429 -3.076 25.727 1.00 98.44 107 LEU A N 1
ATOM 839 C CA . LEU A 1 107 ? -19.270 -3.936 25.460 1.00 98.44 107 LEU A CA 1
ATOM 840 C C . LEU A 1 107 ? -19.484 -4.841 24.242 1.00 98.44 107 LEU A C 1
ATOM 842 O O . LEU A 1 107 ? -18.603 -4.939 23.391 1.00 98.44 107 LEU A O 1
ATOM 846 N N . ARG A 1 108 ? -20.668 -5.453 24.098 1.00 98.56 108 ARG A N 1
ATOM 847 C CA . ARG A 1 108 ? -20.993 -6.259 22.908 1.00 98.56 108 ARG A CA 1
ATOM 848 C C . ARG A 1 108 ? -20.971 -5.429 21.625 1.00 98.56 108 ARG A C 1
ATOM 850 O O . ARG A 1 108 ? -20.415 -5.879 20.628 1.00 98.56 108 ARG A O 1
ATOM 857 N N . ARG A 1 109 ? -21.538 -4.216 21.643 1.00 98.44 109 ARG A N 1
ATOM 858 C CA . ARG A 1 109 ? -21.513 -3.309 20.480 1.00 98.44 109 ARG A CA 1
ATOM 859 C C . ARG A 1 109 ? -20.098 -2.847 20.145 1.00 98.44 109 ARG A C 1
ATOM 861 O O . ARG A 1 109 ? -19.747 -2.822 18.971 1.00 98.44 109 ARG A O 1
ATOM 868 N N . ALA A 1 110 ? -19.287 -2.534 21.152 1.00 98.50 110 ALA A N 1
ATOM 869 C CA . ALA A 1 110 ? -17.889 -2.166 20.965 1.00 98.50 110 ALA A CA 1
ATOM 870 C C . ALA A 1 110 ? -17.083 -3.323 20.355 1.00 98.50 110 ALA A C 1
ATOM 872 O O . ALA A 1 110 ? -16.355 -3.115 19.389 1.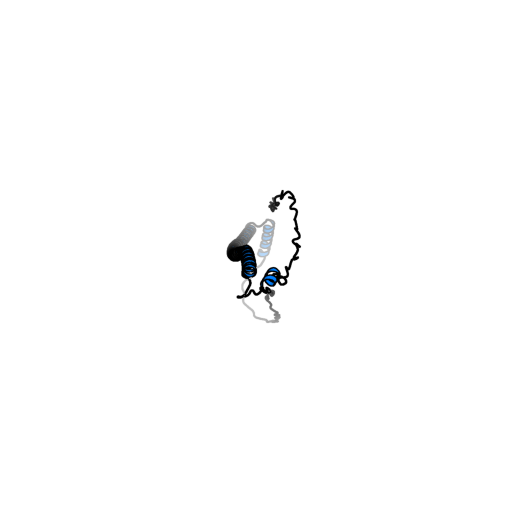00 98.50 110 ALA A O 1
ATOM 873 N N . GLN A 1 111 ? -17.272 -4.551 20.850 1.00 98.38 111 GLN A N 1
ATOM 874 C CA . GLN A 1 111 ? -16.609 -5.738 20.307 1.00 98.38 111 GLN A CA 1
ATOM 875 C C . GLN A 1 111 ? -17.030 -6.025 18.860 1.00 98.38 111 GLN A C 1
ATOM 877 O O . GLN A 1 111 ? -16.182 -6.340 18.020 1.00 98.38 111 GLN A O 1
ATOM 882 N N . GLN A 1 112 ? -18.324 -5.898 18.557 1.00 98.56 112 GLN A N 1
ATOM 883 C CA . GLN A 1 112 ? -18.835 -6.048 17.196 1.00 98.56 112 GLN A CA 1
ATOM 884 C C . GLN A 1 112 ? -18.213 -4.999 16.270 1.00 98.56 112 GLN A C 1
ATOM 886 O O . GLN A 1 112 ? -17.632 -5.351 15.248 1.00 98.56 112 GLN A O 1
ATOM 891 N N . ALA A 1 113 ? -18.232 -3.726 16.674 1.00 98.50 113 ALA A N 1
ATOM 892 C CA . ALA A 1 113 ? -17.638 -2.641 15.902 1.00 98.50 113 ALA A CA 1
ATOM 893 C C . ALA A 1 113 ? -16.130 -2.843 15.682 1.00 98.50 113 ALA A C 1
ATOM 895 O O . ALA A 1 113 ? -15.644 -2.647 14.571 1.00 98.50 113 ALA A O 1
ATOM 896 N N . ALA A 1 114 ? -15.389 -3.282 16.704 1.00 98.44 114 ALA A N 1
ATOM 897 C CA . ALA A 1 114 ? -13.963 -3.584 16.586 1.00 98.44 114 ALA A CA 1
ATOM 898 C C . ALA A 1 114 ? -13.695 -4.729 15.594 1.00 98.44 114 ALA A C 1
ATOM 900 O O . ALA A 1 114 ? -12.774 -4.647 14.777 1.00 98.44 114 ALA A O 1
ATOM 901 N N . THR A 1 115 ? -14.525 -5.774 15.628 1.00 98.56 115 THR A N 1
ATOM 902 C CA . THR A 1 115 ? -14.441 -6.907 14.695 1.00 98.56 115 THR A CA 1
ATOM 903 C C . THR A 1 115 ? -14.746 -6.458 13.267 1.00 98.56 115 THR A C 1
ATOM 905 O O . THR A 1 115 ? -13.980 -6.768 12.357 1.00 98.56 115 THR A O 1
ATOM 908 N N . ASP A 1 116 ? -15.787 -5.648 13.075 1.00 98.56 116 ASP A N 1
ATOM 909 C CA . ASP A 1 116 ? -16.181 -5.123 11.765 1.00 98.56 116 ASP A CA 1
ATOM 910 C C . ASP A 1 116 ? -15.140 -4.154 11.193 1.00 98.56 116 ASP A C 1
ATOM 912 O O . ASP A 1 116 ? -14.874 -4.158 9.990 1.00 98.56 116 ASP A O 1
ATOM 916 N N . ILE A 1 117 ? -14.528 -3.315 12.034 1.00 98.62 117 ILE A N 1
ATOM 917 C CA . ILE A 1 117 ? -13.410 -2.451 11.632 1.00 98.62 117 ILE A CA 1
ATOM 918 C C . ILE A 1 117 ? -12.220 -3.315 11.221 1.00 98.62 117 ILE A C 1
ATOM 920 O O . ILE A 1 117 ? -11.671 -3.112 10.144 1.00 98.62 117 ILE A O 1
ATOM 924 N N . THR A 1 118 ? -11.853 -4.313 12.025 1.00 98.44 118 THR A N 1
ATOM 925 C CA . THR A 1 118 ? -10.717 -5.195 11.722 1.00 98.44 118 THR A CA 1
ATOM 926 C C . THR A 1 118 ? -10.933 -5.962 10.419 1.00 98.44 118 THR A C 1
ATOM 928 O O . THR A 1 118 ? -10.025 -6.030 9.591 1.00 98.44 118 THR A O 1
ATOM 931 N N . ALA A 1 119 ? -12.132 -6.508 10.207 1.00 98.50 119 ALA A N 1
ATOM 932 C CA . ALA A 1 119 ? -12.476 -7.234 8.991 1.00 98.50 119 ALA A CA 1
ATOM 933 C C . ALA A 1 119 ? -12.412 -6.327 7.754 1.00 98.50 119 ALA A C 1
ATOM 935 O O . ALA A 1 119 ? -11.775 -6.690 6.766 1.00 98.50 119 ALA A O 1
ATOM 936 N N . ARG A 1 120 ? -12.996 -5.122 7.824 1.00 98.44 120 ARG A N 1
ATOM 937 C CA . ARG A 1 120 ? -12.948 -4.148 6.720 1.00 98.44 120 ARG A CA 1
ATOM 938 C C . ARG A 1 120 ? -11.533 -3.662 6.428 1.00 98.44 120 ARG A C 1
ATOM 940 O O . ARG A 1 120 ? -11.161 -3.574 5.264 1.00 98.44 120 ARG A O 1
ATOM 947 N N . SER A 1 121 ? -10.739 -3.381 7.460 1.00 98.50 121 SER A N 1
ATOM 948 C CA . SER A 1 121 ? -9.347 -2.958 7.293 1.00 98.50 121 SER A CA 1
ATOM 949 C C . SER A 1 121 ? -8.504 -4.042 6.629 1.00 98.50 121 SER A C 1
ATOM 951 O O . SER A 1 121 ? -7.719 -3.728 5.741 1.00 98.50 121 SER A O 1
ATOM 953 N N . ARG A 1 122 ? -8.690 -5.314 7.009 1.00 98.44 122 ARG A N 1
ATOM 954 C CA . ARG A 1 122 ? -8.008 -6.442 6.355 1.00 98.44 122 ARG A CA 1
ATOM 955 C C . ARG A 1 122 ? -8.427 -6.583 4.897 1.00 98.44 122 ARG A C 1
ATOM 957 O O . ARG A 1 122 ? -7.562 -6.585 4.036 1.00 98.44 122 ARG A O 1
ATOM 964 N N . ALA A 1 123 ? -9.731 -6.598 4.620 1.00 98.44 123 ALA A N 1
ATOM 965 C CA . ALA A 1 123 ? -10.235 -6.691 3.251 1.00 98.44 123 ALA A CA 1
ATOM 966 C C . ALA A 1 123 ? -9.699 -5.558 2.357 1.00 98.44 123 ALA A C 1
ATOM 968 O O . ALA A 1 123 ? -9.198 -5.821 1.270 1.00 98.44 123 ALA A O 1
ATOM 969 N N . SER A 1 124 ? -9.710 -4.314 2.850 1.00 98.19 124 SER A N 1
ATOM 970 C CA . SER A 1 124 ? -9.175 -3.168 2.110 1.00 98.19 124 SER A CA 1
ATOM 971 C C . SER A 1 124 ? -7.658 -3.233 1.912 1.00 98.19 124 SER A C 1
ATOM 973 O O . SER A 1 124 ? -7.168 -2.804 0.869 1.00 98.19 124 SER A O 1
ATOM 975 N N . ALA A 1 125 ? -6.907 -3.754 2.887 1.00 98.56 125 ALA A N 1
ATOM 976 C CA . ALA A 1 125 ? -5.472 -3.972 2.736 1.00 98.56 125 ALA A CA 1
ATOM 977 C C . ALA A 1 125 ? -5.183 -5.041 1.674 1.00 98.56 125 ALA A C 1
ATOM 979 O O . 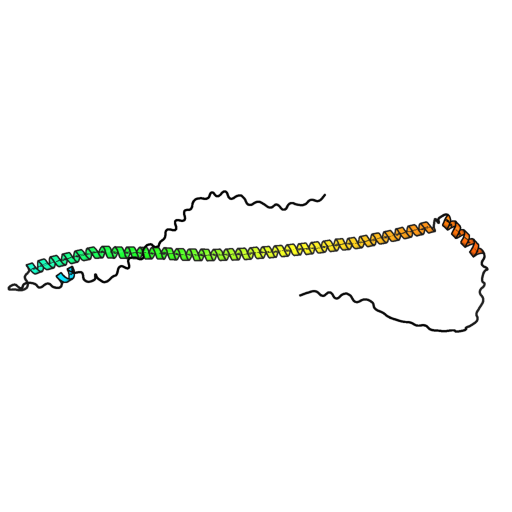ALA A 1 125 ? -4.348 -4.815 0.803 1.00 98.56 125 ALA A O 1
ATOM 980 N N . ASP A 1 126 ? -5.917 -6.154 1.695 1.00 98.44 126 ASP A N 1
ATOM 981 C CA . ASP A 1 126 ? -5.789 -7.222 0.702 1.00 98.44 126 ASP A CA 1
ATOM 982 C C . ASP A 1 126 ? -6.174 -6.737 -0.704 1.00 98.44 126 ASP A C 1
ATOM 984 O O . ASP A 1 126 ? -5.521 -7.100 -1.682 1.00 98.44 126 ASP A O 1
ATOM 988 N N . ASP A 1 127 ? -7.214 -5.902 -0.821 1.00 98.50 127 ASP A N 1
ATOM 989 C CA . ASP A 1 127 ? -7.589 -5.245 -2.079 1.00 98.50 127 ASP A CA 1
ATOM 990 C C . ASP A 1 127 ? -6.451 -4.367 -2.608 1.00 98.50 127 ASP A C 1
ATOM 992 O O . ASP A 1 127 ? -6.051 -4.524 -3.760 1.00 98.50 127 ASP A O 1
ATOM 996 N N . ARG A 1 128 ? -5.876 -3.509 -1.755 1.00 98.44 128 ARG A N 1
ATOM 997 C CA . ARG A 1 128 ? -4.755 -2.630 -2.124 1.00 98.44 128 ARG A CA 1
ATOM 998 C C . ARG A 1 128 ? -3.504 -3.401 -2.524 1.00 98.44 128 ARG A C 1
ATOM 1000 O O . ARG A 1 128 ? -2.820 -2.992 -3.453 1.00 98.44 128 ARG A O 1
ATOM 1007 N N . ILE A 1 129 ? -3.196 -4.502 -1.838 1.00 98.69 129 ILE A N 1
ATOM 1008 C CA . ILE A 1 129 ? -2.066 -5.367 -2.201 1.00 98.69 129 ILE A CA 1
ATOM 1009 C C . ILE A 1 129 ? -2.313 -5.988 -3.576 1.00 98.69 129 ILE A C 1
ATOM 1011 O O . ILE A 1 129 ? -1.440 -5.924 -4.435 1.00 98.69 129 ILE A O 1
ATOM 1015 N N . ARG A 1 130 ? -3.509 -6.539 -3.818 1.00 98.56 130 ARG A N 1
ATOM 1016 C CA . ARG A 1 130 ? -3.856 -7.125 -5.121 1.00 98.56 130 ARG A CA 1
ATOM 1017 C C . ARG A 1 130 ? -3.798 -6.108 -6.257 1.00 98.56 130 ARG A C 1
ATOM 1019 O O . ARG A 1 130 ? -3.310 -6.444 -7.333 1.00 98.56 130 ARG A O 1
ATOM 1026 N N . GLU A 1 131 ? -4.292 -4.899 -6.020 1.00 98.50 131 GLU A N 1
ATOM 1027 C CA . GLU A 1 131 ? -4.229 -3.792 -6.975 1.00 98.50 131 GLU A CA 1
ATOM 1028 C C . GLU A 1 131 ? -2.775 -3.412 -7.275 1.00 98.50 131 GLU A C 1
ATOM 1030 O O . GLU A 1 131 ? -2.360 -3.483 -8.429 1.00 98.50 131 GLU A O 1
ATOM 1035 N N . ALA A 1 132 ? -1.969 -3.147 -6.243 1.00 98.56 132 ALA A N 1
ATOM 1036 C CA . ALA A 1 132 ? -0.560 -2.789 -6.396 1.00 98.56 132 ALA A CA 1
ATOM 1037 C C . ALA A 1 132 ? 0.260 -3.887 -7.095 1.00 98.56 132 ALA A C 1
ATOM 1039 O O . ALA A 1 132 ? 1.109 -3.595 -7.933 1.00 98.56 132 ALA A O 1
ATOM 1040 N N . GLU A 1 133 ? 0.004 -5.162 -6.793 1.00 98.56 133 GLU A N 1
ATOM 1041 C CA . GLU A 1 133 ? 0.629 -6.277 -7.507 1.00 98.56 133 GLU A CA 1
ATOM 1042 C C . GLU A 1 133 ? 0.199 -6.340 -8.977 1.00 98.56 133 GLU A C 1
ATOM 1044 O O . GLU A 1 133 ? 1.008 -6.666 -9.845 1.00 98.56 133 GLU A O 1
ATOM 1049 N N . GLY A 1 134 ? -1.075 -6.067 -9.265 1.00 98.69 134 GLY A N 1
ATOM 1050 C CA . GLY A 1 134 ? -1.592 -5.991 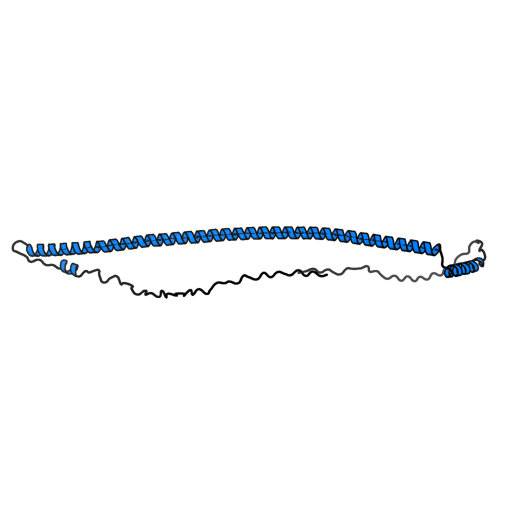-10.629 1.00 98.69 134 GLY A CA 1
ATOM 1051 C C . GLY A 1 134 ? -0.918 -4.877 -11.426 1.00 98.69 134 GLY A C 1
ATOM 1052 O O . GLY A 1 134 ? -0.423 -5.126 -12.524 1.00 98.69 134 GLY A O 1
ATOM 1053 N N . GLU A 1 135 ? -0.836 -3.682 -10.845 1.00 98.62 135 GLU A N 1
ATOM 1054 C CA . GLU A 1 135 ? -0.166 -2.522 -11.435 1.00 98.62 135 GLU A CA 1
ATOM 1055 C C . GLU A 1 135 ? 1.327 -2.769 -11.647 1.00 98.62 135 GLU A C 1
ATOM 1057 O O . GLU A 1 135 ? 1.843 -2.497 -12.728 1.00 98.62 135 GLU A O 1
ATOM 1062 N N . ALA A 1 136 ? 2.018 -3.344 -10.659 1.00 98.62 136 ALA A N 1
ATOM 1063 C CA . ALA A 1 136 ? 3.434 -3.672 -10.780 1.00 98.62 136 ALA A CA 1
ATOM 1064 C C . ALA A 1 136 ? 3.685 -4.662 -11.924 1.00 98.62 136 ALA A C 1
ATOM 1066 O O . ALA A 1 136 ? 4.572 -4.440 -12.744 1.00 98.62 136 ALA A O 1
ATOM 1067 N N . ARG A 1 137 ? 2.872 -5.724 -12.030 1.00 98.62 137 ARG A N 1
ATOM 1068 C CA . ARG A 1 137 ? 2.971 -6.687 -13.140 1.00 98.62 137 ARG A CA 1
ATOM 1069 C C . ARG A 1 137 ? 2.704 -6.025 -14.489 1.00 98.62 137 ARG A C 1
ATOM 1071 O O . ARG A 1 137 ? 3.420 -6.311 -15.444 1.00 98.62 137 ARG A O 1
ATOM 1078 N N . ALA A 1 138 ? 1.701 -5.152 -14.571 1.00 98.56 138 ALA A N 1
ATOM 1079 C CA . ALA A 1 138 ? 1.391 -4.423 -15.796 1.00 98.56 138 ALA A CA 1
ATOM 1080 C C . ALA A 1 138 ? 2.542 -3.493 -16.206 1.00 98.56 138 ALA A C 1
ATOM 1082 O O . ALA A 1 138 ? 2.940 -3.496 -17.366 1.00 98.56 138 ALA A O 1
ATOM 1083 N N . LEU A 1 139 ? 3.122 -2.762 -15.250 1.00 98.69 139 LEU A N 1
ATOM 1084 C CA . LEU A 1 139 ? 4.257 -1.874 -15.490 1.00 98.69 139 LEU A CA 1
ATOM 1085 C C . LEU A 1 139 ? 5.501 -2.645 -15.940 1.00 98.69 139 LEU A C 1
ATOM 1087 O O . LEU A 1 139 ? 6.188 -2.213 -16.860 1.00 98.69 139 LEU A O 1
ATOM 1091 N N . THR A 1 140 ? 5.794 -3.791 -15.319 1.00 98.56 140 THR A N 1
ATOM 1092 C CA . THR A 1 140 ? 6.903 -4.650 -15.749 1.00 98.56 140 THR A CA 1
ATOM 1093 C C . THR A 1 140 ? 6.675 -5.178 -17.162 1.00 98.56 140 THR A C 1
ATOM 1095 O O . THR A 1 140 ? 7.587 -5.100 -17.977 1.00 98.56 140 THR A O 1
ATOM 1098 N N . ALA A 1 141 ? 5.467 -5.649 -17.481 1.00 98.56 141 ALA A N 1
ATOM 1099 C CA . ALA A 1 141 ? 5.150 -6.147 -18.818 1.00 98.56 141 ALA A CA 1
ATOM 1100 C C . ALA A 1 141 ? 5.281 -5.055 -19.897 1.00 98.56 141 ALA A C 1
ATOM 1102 O O . ALA A 1 141 ? 5.859 -5.312 -20.953 1.00 98.56 141 ALA A O 1
ATOM 1103 N N . ASP A 1 142 ? 4.801 -3.841 -19.612 1.00 98.62 142 ASP A N 1
ATOM 1104 C CA . ASP A 1 142 ? 4.934 -2.675 -20.496 1.00 98.62 142 ASP A CA 1
ATOM 1105 C C . ASP A 1 142 ? 6.406 -2.275 -20.685 1.00 98.62 142 ASP A C 1
ATOM 1107 O O . ASP A 1 142 ? 6.873 -2.081 -21.808 1.00 98.62 142 ASP A O 1
ATOM 1111 N N . ALA A 1 143 ? 7.187 -2.243 -19.601 1.00 98.62 143 ALA A N 1
ATOM 1112 C CA . ALA A 1 143 ? 8.615 -1.953 -19.668 1.00 98.62 143 ALA A CA 1
ATOM 1113 C C . ALA A 1 143 ? 9.380 -3.005 -20.489 1.00 98.62 143 ALA A C 1
ATOM 1115 O O . ALA A 1 143 ? 10.209 -2.648 -21.326 1.00 98.62 143 ALA A O 1
ATOM 1116 N N . GLU A 1 144 ? 9.091 -4.292 -20.289 1.00 98.62 144 GLU A N 1
ATOM 1117 C CA . GLU A 1 144 ? 9.674 -5.385 -21.072 1.00 98.62 144 GLU A CA 1
ATOM 1118 C C . GLU A 1 144 ? 9.291 -5.296 -22.552 1.00 98.62 144 GLU A C 1
ATOM 1120 O O . GLU A 1 144 ? 10.114 -5.574 -23.425 1.00 98.62 144 GLU A O 1
ATOM 1125 N N . GLU A 1 145 ? 8.053 -4.904 -22.859 1.00 98.75 145 GLU A N 1
ATOM 1126 C CA . GLU A 1 145 ? 7.621 -4.651 -24.232 1.00 98.75 145 GLU A CA 1
ATOM 1127 C C . GLU A 1 145 ? 8.395 -3.499 -24.857 1.00 98.75 145 GLU A C 1
ATOM 1129 O O . GLU A 1 145 ? 8.951 -3.657 -25.945 1.00 98.75 145 GLU A O 1
ATOM 1134 N N . ARG A 1 146 ? 8.547 -2.395 -24.129 1.00 98.50 146 ARG A N 1
ATOM 1135 C CA . ARG A 1 146 ? 9.307 -1.239 -24.597 1.00 98.50 146 ARG A CA 1
ATOM 1136 C C . ARG A 1 146 ? 10.784 -1.551 -24.821 1.00 98.50 146 ARG A C 1
ATOM 1138 O O . ARG A 1 146 ? 11.371 -1.054 -25.780 1.00 98.50 146 ARG A O 1
ATOM 1145 N N . VAL A 1 147 ? 11.386 -2.378 -23.964 1.00 98.69 147 VAL A N 1
ATOM 1146 C CA . VAL A 1 147 ? 12.763 -2.863 -24.147 1.00 98.69 147 VAL A CA 1
ATOM 1147 C C . VAL A 1 147 ? 12.862 -3.708 -25.413 1.00 98.69 147 VAL A C 1
ATOM 1149 O O . VAL A 1 147 ? 13.731 -3.439 -26.237 1.00 98.69 147 VAL A O 1
ATOM 1152 N N . ARG A 1 148 ? 11.943 -4.660 -25.623 1.00 98.62 148 ARG A N 1
ATOM 1153 C CA . ARG A 1 148 ? 11.917 -5.492 -26.839 1.00 98.62 148 ARG A CA 1
ATOM 1154 C C . ARG A 1 148 ? 11.765 -4.660 -28.112 1.00 98.62 148 ARG A C 1
ATOM 1156 O O . ARG A 1 148 ? 12.444 -4.923 -29.103 1.00 98.62 148 ARG A O 1
ATOM 1163 N N . GLU A 1 149 ? 10.896 -3.652 -28.096 1.00 98.62 149 GLU A N 1
ATOM 1164 C CA . GLU A 1 149 ? 10.760 -2.708 -29.210 1.00 98.62 149 GLU A CA 1
ATOM 1165 C C . GLU A 1 149 ? 12.069 -1.959 -29.473 1.00 98.62 149 GLU A C 1
ATOM 1167 O O . GLU A 1 149 ? 12.520 -1.868 -30.613 1.00 98.62 149 GLU A O 1
ATOM 1172 N N . LEU A 1 150 ? 12.705 -1.457 -28.415 1.00 98.69 150 LEU A N 1
ATOM 1173 C CA . LEU A 1 150 ? 13.937 -0.691 -28.527 1.00 98.69 150 LEU A CA 1
ATOM 1174 C C . LEU A 1 150 ? 15.112 -1.552 -29.020 1.00 98.69 150 LEU A C 1
ATOM 1176 O O . LEU A 1 150 ? 15.910 -1.097 -29.837 1.00 98.69 150 LEU A O 1
ATOM 1180 N N . GLU A 1 151 ? 15.207 -2.804 -28.579 1.00 98.62 151 GLU A N 1
ATOM 1181 C CA . GLU A 1 151 ? 16.180 -3.775 -29.088 1.00 98.62 151 GLU A CA 1
ATOM 1182 C C . GLU A 1 151 ? 15.977 -4.048 -30.581 1.00 98.62 151 GLU A C 1
ATOM 1184 O O . GLU A 1 151 ? 16.946 -4.060 -31.346 1.00 98.62 151 GLU A O 1
ATOM 1189 N N . ALA A 1 152 ? 14.725 -4.201 -31.023 1.00 98.56 152 ALA A N 1
ATOM 1190 C CA . ALA A 1 152 ? 14.408 -4.359 -32.438 1.00 98.56 152 ALA A CA 1
ATOM 1191 C C . ALA A 1 152 ? 14.786 -3.106 -33.249 1.00 98.56 152 ALA A C 1
ATOM 1193 O O . ALA A 1 152 ? 15.356 -3.216 -34.338 1.00 98.56 152 ALA A O 1
ATOM 1194 N N . ASP A 1 153 ? 14.521 -1.913 -32.717 1.00 98.50 153 ASP A N 1
ATOM 1195 C CA . ASP A 1 153 ? 14.905 -0.640 -33.331 1.00 98.50 153 ASP A CA 1
ATOM 1196 C C . ASP A 1 153 ? 16.420 -0.510 -33.469 1.00 98.50 153 ASP A C 1
ATOM 1198 O O . ASP A 1 153 ? 16.920 -0.198 -34.553 1.00 98.50 153 ASP A O 1
ATOM 1202 N N . PHE A 1 154 ? 17.165 -0.812 -32.405 1.00 98.56 154 PHE A N 1
ATOM 1203 C CA . PHE A 1 154 ? 18.621 -0.813 -32.455 1.00 98.56 154 PHE A CA 1
ATOM 1204 C C . PHE A 1 154 ? 19.148 -1.838 -33.453 1.00 98.56 154 PHE A C 1
ATOM 1206 O O . PHE A 1 154 ? 20.023 -1.499 -34.246 1.00 98.56 154 PHE A O 1
ATOM 1213 N N . GLY A 1 155 ? 18.593 -3.052 -33.482 1.00 98.50 155 GLY A N 1
ATOM 1214 C CA . GLY A 1 155 ? 18.964 -4.068 -34.468 1.00 98.50 155 GLY A CA 1
ATOM 1215 C C . GLY A 1 155 ? 18.793 -3.577 -35.910 1.00 98.50 155 GLY A C 1
ATOM 1216 O O . GLY A 1 155 ? 19.678 -3.782 -36.747 1.00 98.50 155 GLY A O 1
ATOM 1217 N N . ARG A 1 156 ? 17.701 -2.854 -36.197 1.00 98.50 156 ARG A N 1
ATOM 1218 C CA . ARG A 1 156 ? 17.477 -2.222 -37.509 1.00 98.50 156 ARG A CA 1
ATOM 1219 C C . ARG A 1 156 ? 18.515 -1.145 -37.817 1.00 98.50 156 ARG A C 1
ATOM 1221 O O . ARG A 1 156 ? 19.076 -1.153 -38.908 1.00 98.50 156 ARG A O 1
ATOM 1228 N N . ILE A 1 157 ? 18.795 -0.251 -36.867 1.00 98.69 157 ILE A N 1
ATOM 1229 C CA . ILE A 1 157 ? 19.785 0.826 -37.042 1.00 98.69 157 ILE A CA 1
ATOM 1230 C C . ILE A 1 157 ? 21.185 0.254 -37.288 1.00 98.69 157 ILE A C 1
ATOM 1232 O O . ILE A 1 157 ? 21.901 0.747 -38.156 1.00 98.69 157 ILE A O 1
ATOM 1236 N N . TRP A 1 158 ? 21.579 -0.790 -36.557 1.00 98.25 158 TRP A N 1
ATOM 1237 C CA . TRP A 1 158 ? 22.879 -1.437 -36.740 1.00 98.25 158 TRP A CA 1
ATOM 1238 C C . TRP A 1 158 ? 22.997 -2.125 -38.095 1.00 98.25 158 TRP A C 1
ATOM 1240 O O . TRP A 1 158 ? 24.003 -1.941 -38.774 1.00 98.25 158 TRP A O 1
ATOM 1250 N N . SER A 1 159 ? 21.948 -2.829 -38.525 1.00 98.62 159 SER A N 1
ATOM 1251 C CA . SER A 1 159 ? 21.915 -3.453 -39.852 1.00 98.62 159 SER A CA 1
ATOM 1252 C C . SER A 1 159 ? 22.050 -2.411 -40.967 1.00 98.62 159 SER A C 1
ATOM 1254 O O . SER A 1 159 ? 22.803 -2.608 -41.917 1.00 98.62 159 SER A O 1
ATOM 1256 N N . GLU A 1 160 ? 21.360 -1.274 -40.833 1.00 98.62 160 GLU A N 1
ATOM 1257 C CA . GLU A 1 160 ? 21.458 -0.169 -41.790 1.00 98.62 160 GLU A CA 1
ATOM 1258 C C . GLU A 1 160 ? 22.847 0.473 -41.775 1.00 98.62 160 GLU A C 1
ATOM 1260 O O . GLU A 1 160 ? 23.420 0.746 -42.826 1.00 98.62 160 GLU A O 1
ATOM 1265 N N . ARG A 1 161 ? 23.432 0.681 -40.592 1.00 98.50 161 ARG A N 1
ATOM 1266 C CA . ARG A 1 161 ? 24.798 1.196 -40.468 1.00 98.50 161 ARG A CA 1
ATOM 1267 C C . ARG A 1 161 ? 25.795 0.285 -41.178 1.00 98.50 161 ARG A C 1
ATOM 1269 O O . ARG A 1 161 ? 26.646 0.792 -41.904 1.00 98.50 161 ARG A O 1
ATOM 1276 N N . ASP A 1 162 ? 25.725 -1.019 -40.941 1.00 98.62 162 ASP A N 1
ATOM 1277 C CA . ASP A 1 162 ? 26.669 -1.973 -41.523 1.00 98.62 162 ASP A CA 1
ATOM 1278 C C . ASP A 1 162 ? 26.540 -2.000 -43.048 1.00 98.62 162 ASP A C 1
ATOM 1280 O O . ASP A 1 162 ? 27.550 -1.909 -43.747 1.00 98.62 162 ASP A O 1
ATOM 1284 N N . ARG A 1 163 ? 25.303 -1.970 -43.557 1.00 98.62 163 ARG A N 1
ATOM 1285 C CA . ARG A 1 163 ? 25.020 -1.794 -44.983 1.00 98.62 163 ARG A CA 1
ATOM 1286 C C . ARG A 1 163 ? 25.626 -0.502 -45.541 1.00 98.62 163 ARG A C 1
ATOM 1288 O O . ARG A 1 163 ? 26.317 -0.543 -46.553 1.00 98.62 163 ARG A O 1
ATOM 1295 N N . LEU A 1 164 ? 25.394 0.643 -44.899 1.00 98.69 164 LEU A N 1
ATOM 1296 C CA . LEU A 1 164 ? 25.926 1.932 -45.357 1.00 98.69 164 LEU A CA 1
ATOM 1297 C C . LEU A 1 164 ? 27.459 1.956 -45.348 1.00 98.69 164 LEU A C 1
ATOM 1299 O O . LEU A 1 164 ? 28.071 2.556 -46.228 1.00 98.69 164 LEU A O 1
ATOM 1303 N N . LEU A 1 165 ? 28.097 1.310 -44.369 1.00 98.75 165 LEU A N 1
ATOM 1304 C CA . LEU A 1 165 ? 29.556 1.195 -44.320 1.00 98.75 165 LEU A CA 1
ATOM 1305 C C . LEU A 1 165 ? 30.105 0.335 -45.462 1.00 98.75 165 LEU A C 1
ATOM 1307 O O . LEU A 1 165 ? 31.139 0.687 -46.031 1.00 98.75 165 LEU A O 1
ATOM 1311 N N . GLU A 1 166 ? 29.423 -0.756 -45.806 1.00 98.75 166 GLU A N 1
ATOM 1312 C CA . GLU A 1 166 ? 29.760 -1.580 -46.970 1.00 98.75 166 GLU A CA 1
ATOM 1313 C C . GLU A 1 166 ? 29.593 -0.783 -48.272 1.00 98.75 166 GLU A C 1
ATOM 1315 O O . GLU A 1 166 ? 30.529 -0.699 -49.063 1.00 98.75 166 GLU A O 1
ATOM 1320 N N . GLU A 1 167 ? 28.473 -0.072 -48.437 1.00 98.69 167 GLU A N 1
ATOM 1321 C CA . GLU A 1 167 ? 28.224 0.790 -49.600 1.00 98.69 167 GLU A CA 1
ATOM 1322 C C . GLU A 1 167 ? 29.280 1.906 -49.746 1.00 98.69 167 GLU A C 1
ATOM 1324 O O . GLU A 1 167 ? 29.748 2.189 -50.853 1.00 98.69 167 GLU A O 1
ATOM 1329 N N . VAL A 1 168 ? 29.704 2.533 -48.642 1.00 98.75 168 VAL A N 1
ATOM 1330 C CA . VAL A 1 168 ? 30.772 3.550 -48.650 1.00 98.75 168 VAL A CA 1
ATOM 1331 C C . VAL A 1 168 ? 32.121 2.939 -49.033 1.00 98.75 168 VAL A C 1
ATOM 1333 O O . VAL A 1 168 ? 32.885 3.570 -49.767 1.00 98.75 168 VAL A O 1
ATOM 1336 N N . ARG A 1 169 ? 32.424 1.723 -48.567 1.00 98.56 169 ARG A N 1
ATOM 1337 C CA . ARG A 1 169 ? 33.658 1.013 -48.924 1.00 98.56 169 ARG A CA 1
ATOM 1338 C C . ARG A 1 169 ? 33.686 0.662 -50.411 1.00 98.56 169 ARG A C 1
ATOM 1340 O O . ARG A 1 169 ? 34.683 0.955 -51.067 1.00 98.56 169 ARG A O 1
ATOM 1347 N N . ASP A 1 170 ? 32.591 0.127 -50.940 1.00 98.62 170 ASP A N 1
ATOM 1348 C CA . ASP A 1 170 ? 32.433 -0.167 -52.367 1.00 98.62 170 ASP A CA 1
ATOM 1349 C C . ASP A 1 170 ? 32.597 1.094 -53.222 1.00 98.62 170 ASP A C 1
ATOM 1351 O O . ASP A 1 170 ? 33.247 1.079 -54.270 1.00 98.62 170 ASP A O 1
ATOM 1355 N N . LEU A 1 171 ? 32.014 2.215 -52.784 1.00 98.62 171 LEU A N 1
ATOM 1356 C CA . LEU A 1 171 ? 32.159 3.490 -53.478 1.00 98.62 171 LEU A CA 1
ATOM 1357 C C . LEU A 1 171 ? 33.612 3.978 -53.466 1.00 98.62 171 LEU A C 1
ATOM 1359 O O . LEU A 1 171 ? 34.100 4.447 -54.493 1.00 98.62 171 LEU A O 1
ATOM 1363 N N . ALA A 1 172 ? 34.306 3.859 -52.332 1.00 98.62 172 ALA A N 1
ATOM 1364 C CA . ALA A 1 172 ? 35.713 4.226 -52.223 1.00 98.62 172 ALA A CA 1
ATOM 1365 C C . ALA A 1 172 ? 36.597 3.377 -53.151 1.00 98.62 172 ALA A C 1
ATOM 1367 O O . ALA A 1 172 ? 37.459 3.929 -53.830 1.00 98.62 172 ALA A O 1
ATOM 1368 N N . GLU A 1 173 ? 36.347 2.068 -53.243 1.00 98.56 173 GLU A N 1
ATOM 1369 C CA . GLU A 1 173 ? 37.068 1.167 -54.151 1.00 98.56 173 GLU A CA 1
ATOM 1370 C C . GLU A 1 173 ? 36.828 1.525 -55.624 1.00 98.56 173 GLU A C 1
ATOM 1372 O O . GLU A 1 173 ? 37.772 1.613 -56.406 1.00 98.56 173 GLU A O 1
ATOM 1377 N N . ARG A 1 174 ? 35.584 1.843 -56.005 1.00 98.38 174 ARG A N 1
ATOM 1378 C CA . ARG A 1 174 ? 35.262 2.308 -57.368 1.00 98.38 174 ARG A CA 1
ATOM 1379 C C . ARG A 1 174 ? 35.928 3.638 -57.710 1.00 98.38 174 ARG A C 1
ATOM 1381 O O . ARG A 1 174 ? 36.370 3.825 -58.843 1.00 98.38 174 ARG A O 1
ATOM 1388 N N . LEU A 1 175 ? 35.976 4.571 -56.758 1.00 98.38 175 LEU A N 1
ATOM 1389 C CA . LEU A 1 175 ? 36.662 5.851 -56.935 1.00 98.38 175 LEU A CA 1
ATOM 1390 C C . LEU A 1 175 ? 38.173 5.657 -57.082 1.00 98.38 175 LEU A C 1
ATOM 1392 O O . LEU A 1 175 ? 38.767 6.308 -57.938 1.00 98.38 175 LEU A O 1
ATOM 1396 N N . LEU A 1 176 ? 38.768 4.747 -56.304 1.00 97.94 176 LEU A N 1
ATOM 1397 C CA . LEU A 1 176 ? 40.180 4.383 -56.423 1.00 97.94 176 LEU A CA 1
ATOM 1398 C C . LEU A 1 176 ? 40.475 3.783 -57.803 1.00 97.94 176 LEU A C 1
ATOM 1400 O O . LEU A 1 176 ? 41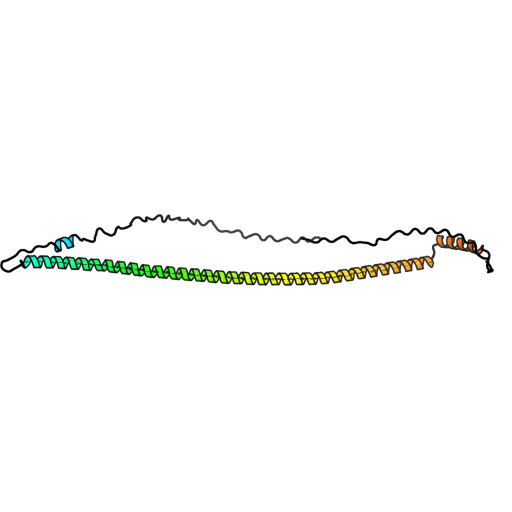.319 4.309 -58.514 1.00 97.94 176 LEU A O 1
ATOM 1404 N N . ALA A 1 177 ? 39.702 2.781 -58.233 1.00 97.06 177 ALA A N 1
ATOM 1405 C CA . ALA A 1 177 ? 39.862 2.164 -59.550 1.00 97.06 177 ALA A CA 1
ATOM 1406 C C . ALA A 1 177 ? 39.711 3.182 -60.694 1.00 97.06 177 ALA A C 1
ATOM 1408 O O . ALA A 1 177 ? 40.467 3.169 -61.657 1.00 97.06 177 ALA A O 1
ATOM 1409 N N . THR A 1 178 ? 38.765 4.119 -60.572 1.00 97.50 178 THR A N 1
ATOM 1410 C CA . THR A 1 178 ? 38.598 5.200 -61.558 1.00 97.50 178 THR A CA 1
ATOM 1411 C C . THR A 1 178 ? 39.806 6.143 -61.579 1.00 97.50 178 THR A C 1
ATOM 1413 O O . THR A 1 178 ? 40.181 6.642 -62.641 1.00 97.50 178 THR A O 1
ATOM 1416 N N . ALA A 1 179 ? 40.403 6.423 -60.418 1.00 96.38 179 ALA A N 1
ATOM 1417 C CA . ALA A 1 179 ? 4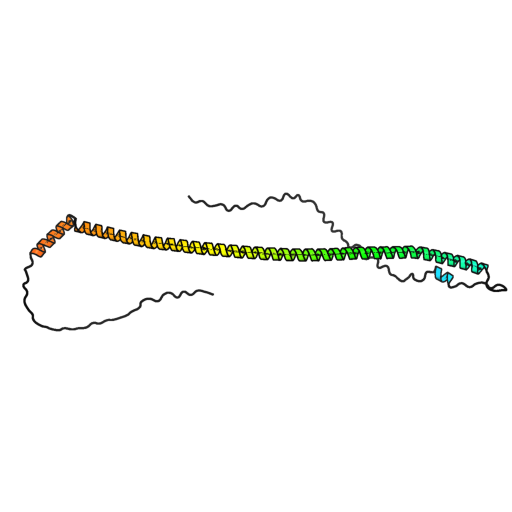1.609 7.239 -60.319 1.00 96.38 179 ALA A CA 1
ATOM 1418 C C . ALA A 1 179 ? 42.841 6.519 -60.899 1.00 96.38 179 ALA A C 1
ATOM 1420 O O . ALA A 1 179 ? 43.632 7.157 -61.597 1.00 96.38 179 ALA A O 1
ATOM 1421 N N . ASP A 1 180 ? 42.967 5.209 -60.680 1.00 95.12 180 ASP A N 1
ATOM 1422 C CA . ASP A 1 180 ? 44.020 4.372 -61.266 1.00 95.12 180 ASP A CA 1
ATOM 1423 C C . ASP A 1 180 ? 43.895 4.333 -62.801 1.00 95.12 180 ASP A C 1
ATOM 1425 O O . ASP A 1 180 ? 44.839 4.700 -63.501 1.00 95.12 180 ASP A O 1
ATOM 1429 N N . ASP A 1 181 ? 42.699 4.052 -63.335 1.00 95.25 181 ASP A N 1
ATOM 1430 C CA . ASP A 1 181 ? 42.403 4.099 -64.779 1.00 95.25 181 ASP A CA 1
ATOM 1431 C C . ASP A 1 181 ? 42.749 5.467 -65.399 1.00 95.25 181 ASP A C 1
ATOM 1433 O O . ASP A 1 181 ? 43.269 5.565 -66.517 1.00 95.25 181 ASP A O 1
ATOM 1437 N N . ALA A 1 182 ? 42.446 6.559 -64.690 1.00 93.25 182 ALA A N 1
ATOM 1438 C CA . ALA A 1 182 ? 42.780 7.905 -65.141 1.00 93.25 182 ALA A CA 1
ATOM 1439 C C . ALA A 1 182 ? 44.297 8.143 -65.157 1.00 93.25 182 ALA A C 1
ATOM 1441 O O . ALA A 1 182 ? 44.788 8.781 -66.089 1.00 93.25 182 ALA A O 1
ATOM 1442 N N . THR A 1 183 ? 45.024 7.613 -64.173 1.00 92.12 183 THR A N 1
ATOM 1443 C CA . THR A 1 183 ? 46.491 7.696 -64.089 1.00 92.12 183 THR A CA 1
ATOM 1444 C C . THR A 1 183 ? 47.145 6.926 -65.236 1.00 92.12 183 THR A C 1
ATOM 1446 O O . THR A 1 183 ? 48.024 7.459 -65.910 1.00 92.12 183 THR A O 1
ATOM 1449 N N . GLU A 1 184 ? 46.653 5.725 -65.552 1.00 90.44 184 GLU A N 1
ATOM 1450 C CA . GLU A 1 184 ? 47.129 4.946 -66.702 1.00 90.44 184 GLU A CA 1
ATOM 1451 C C . GLU A 1 184 ? 46.851 5.644 -68.042 1.00 90.44 184 GLU A C 1
ATOM 1453 O O . GLU A 1 184 ? 47.683 5.632 -68.955 1.00 90.44 184 GLU A O 1
ATOM 1458 N N . ARG A 1 185 ? 45.674 6.270 -68.183 1.00 90.31 185 ARG A N 1
ATOM 1459 C CA . ARG A 1 185 ? 45.276 6.960 -69.418 1.00 90.31 185 ARG A CA 1
ATOM 1460 C C . ARG A 1 185 ? 45.994 8.295 -69.615 1.00 90.31 185 ARG A C 1
ATOM 1462 O O . ARG A 1 185 ? 46.222 8.698 -70.759 1.00 90.31 185 ARG A O 1
ATOM 1469 N N . PHE A 1 186 ? 46.311 8.986 -68.526 1.00 90.06 186 PHE A N 1
ATOM 1470 C CA . PHE A 1 186 ? 46.932 10.306 -68.519 1.00 90.06 186 PHE A CA 1
ATOM 1471 C C . PHE A 1 186 ? 48.203 10.301 -67.647 1.00 90.06 186 PHE A C 1
ATOM 1473 O O . PHE A 1 186 ? 48.219 10.957 -66.604 1.00 90.06 186 PHE A O 1
ATOM 1480 N N . PRO A 1 187 ? 49.275 9.602 -68.073 1.00 80.94 187 PRO A N 1
ATOM 1481 C CA . PRO A 1 187 ? 50.516 9.521 -67.306 1.00 80.94 187 PRO A CA 1
ATOM 1482 C C . PRO A 1 187 ? 51.160 10.902 -67.160 1.00 80.94 187 PRO A C 1
ATOM 1484 O O . PRO A 1 187 ? 51.086 11.736 -68.072 1.00 80.94 187 PRO A O 1
ATOM 1487 N N . THR A 1 188 ? 51.817 11.143 -66.029 1.00 82.56 188 THR A N 1
ATOM 1488 C CA . THR A 1 188 ? 52.524 12.402 -65.751 1.00 82.56 188 THR A CA 1
ATOM 1489 C C . THR A 1 188 ? 53.757 12.572 -66.647 1.00 82.56 188 THR A C 1
ATOM 1491 O O . THR A 1 188 ? 54.240 11.612 -67.241 1.00 82.56 188 THR A O 1
ATOM 1494 N N . ALA A 1 189 ? 54.280 13.797 -66.783 1.00 75.06 189 ALA A N 1
ATOM 1495 C CA . ALA A 1 189 ? 55.438 14.068 -67.649 1.00 75.06 189 ALA A CA 1
ATOM 1496 C C . ALA A 1 189 ? 56.670 13.219 -67.273 1.00 75.06 189 ALA A C 1
ATOM 1498 O O . ALA A 1 189 ? 57.332 12.679 -68.157 1.00 75.06 189 ALA A O 1
ATOM 1499 N N . ASP A 1 190 ? 56.904 13.029 -65.972 1.00 76.94 190 ASP A N 1
ATOM 1500 C CA . ASP A 1 190 ? 57.998 12.205 -65.449 1.00 76.94 190 ASP A CA 1
ATOM 1501 C C . ASP A 1 190 ? 57.782 10.708 -65.770 1.00 76.94 190 ASP A C 1
ATOM 1503 O O . ASP A 1 190 ? 58.715 9.994 -66.142 1.00 76.94 190 ASP A O 1
ATOM 1507 N N . GLU A 1 191 ? 56.537 10.221 -65.704 1.00 77.62 191 GLU A N 1
ATOM 1508 C CA . GLU A 1 191 ? 56.180 8.844 -66.080 1.00 77.62 191 GLU A CA 1
ATOM 1509 C C . GLU A 1 191 ? 56.254 8.619 -67.596 1.00 77.62 191 GLU A C 1
ATOM 1511 O O . GLU A 1 191 ? 56.674 7.554 -68.047 1.00 77.62 191 GLU A O 1
ATOM 1516 N N . GLN A 1 192 ? 55.900 9.620 -68.405 1.00 73.62 192 GLN A N 1
ATOM 1517 C CA . GLN A 1 192 ? 56.037 9.570 -69.863 1.00 73.62 192 GLN A CA 1
ATOM 1518 C C . GLN A 1 192 ? 57.505 9.440 -70.287 1.00 73.62 192 GLN A C 1
ATOM 1520 O O . GLN A 1 192 ? 57.810 8.652 -71.185 1.00 73.62 192 GLN A O 1
ATOM 1525 N N . GLU A 1 193 ? 58.411 10.166 -69.626 1.00 74.25 193 GLU A N 1
ATOM 1526 C CA . GLU A 1 193 ? 59.856 10.081 -69.858 1.00 74.25 193 GLU A CA 1
ATOM 1527 C C . GLU A 1 193 ? 60.409 8.698 -69.459 1.00 74.25 193 GLU A C 1
ATOM 1529 O O . GLU A 1 193 ? 61.147 8.077 -70.229 1.00 74.25 193 GLU A O 1
ATOM 1534 N N . ALA A 1 194 ? 59.958 8.139 -68.328 1.00 73.56 194 ALA A N 1
ATOM 1535 C CA . ALA A 1 194 ? 60.320 6.786 -67.890 1.00 73.56 194 ALA A CA 1
ATOM 1536 C C . ALA A 1 194 ? 59.795 5.674 -68.830 1.00 73.56 194 ALA A C 1
ATOM 1538 O O . ALA A 1 194 ? 60.510 4.714 -69.144 1.00 73.56 194 ALA A O 1
ATOM 1539 N N . ILE A 1 195 ? 58.561 5.803 -69.330 1.00 75.62 195 ILE A N 1
ATOM 1540 C CA . ILE A 1 195 ? 57.963 4.866 -70.296 1.00 75.62 195 ILE A CA 1
ATOM 1541 C C . ILE A 1 195 ? 58.682 4.939 -71.653 1.00 75.62 195 ILE A C 1
ATOM 1543 O O . ILE A 1 195 ? 58.881 3.906 -72.301 1.00 75.62 195 ILE A O 1
ATOM 1547 N N . ALA A 1 196 ? 59.084 6.135 -72.095 1.00 73.69 196 ALA A N 1
ATOM 1548 C CA . ALA A 1 196 ? 59.853 6.325 -73.325 1.00 73.69 196 ALA A CA 1
ATOM 1549 C C . ALA A 1 196 ? 61.250 5.684 -73.232 1.00 73.69 196 ALA A C 1
ATOM 1551 O O . ALA A 1 196 ? 61.625 4.929 -74.130 1.00 73.69 196 ALA A O 1
ATOM 1552 N N . ALA A 1 197 ? 61.961 5.886 -72.118 1.00 72.50 197 ALA A N 1
ATOM 1553 C CA . ALA A 1 197 ? 63.267 5.272 -71.866 1.00 72.50 197 ALA A CA 1
ATOM 1554 C C . ALA A 1 197 ? 63.207 3.729 -71.848 1.00 72.50 197 ALA A C 1
ATOM 1556 O O . ALA A 1 197 ? 64.067 3.057 -72.414 1.00 72.50 197 ALA A O 1
ATOM 1557 N N . THR A 1 198 ? 62.147 3.148 -71.275 1.00 69.75 198 THR A N 1
ATOM 1558 C CA . THR A 1 198 ? 61.951 1.683 -71.236 1.00 69.75 198 THR A CA 1
ATOM 1559 C C . THR A 1 198 ? 61.625 1.087 -72.621 1.00 69.75 198 THR A C 1
ATOM 1561 O O . THR A 1 198 ? 61.979 -0.056 -72.930 1.00 69.75 198 THR A O 1
ATOM 1564 N N . ARG A 1 199 ? 60.956 1.851 -73.498 1.00 63.88 199 ARG A N 1
ATOM 1565 C CA . ARG A 1 199 ? 60.671 1.435 -74.886 1.00 63.88 199 ARG A CA 1
ATOM 1566 C C . ARG A 1 199 ? 61.918 1.403 -75.773 1.00 63.88 199 ARG A C 1
ATOM 1568 O O . ARG A 1 199 ? 61.991 0.545 -76.648 1.00 63.88 199 ARG A O 1
ATOM 1575 N N . GLU A 1 200 ? 62.884 2.295 -75.562 1.00 59.78 200 GLU A N 1
ATOM 1576 C CA . GLU A 1 200 ? 64.152 2.268 -76.309 1.00 59.78 200 GLU A CA 1
ATOM 1577 C C . GLU A 1 200 ? 65.014 1.043 -75.957 1.00 59.78 200 GLU A C 1
ATOM 1579 O O . GLU A 1 200 ? 65.618 0.449 -76.848 1.00 59.78 200 GLU A O 1
ATOM 1584 N N . ASP A 1 201 ? 65.002 0.600 -74.697 1.00 56.31 201 ASP A N 1
ATOM 1585 C CA . ASP A 1 201 ? 65.790 -0.551 -74.226 1.00 56.31 201 ASP A CA 1
ATOM 1586 C C . ASP A 1 201 ? 65.242 -1.900 -74.753 1.00 56.31 201 ASP A C 1
ATOM 1588 O O . ASP A 1 201 ? 65.981 -2.798 -75.160 1.00 56.31 201 ASP A O 1
ATOM 1592 N N . THR A 1 202 ? 63.914 -2.030 -74.863 1.00 56.78 202 THR A N 1
ATOM 1593 C CA . THR A 1 202 ? 63.248 -3.242 -75.389 1.00 56.78 202 THR A CA 1
ATOM 1594 C C . THR A 1 202 ? 63.299 -3.376 -76.915 1.00 56.78 202 THR A C 1
ATOM 1596 O O . THR A 1 202 ? 63.224 -4.491 -77.434 1.00 56.78 202 THR A O 1
ATOM 1599 N N . ALA A 1 203 ? 63.494 -2.276 -77.649 1.00 57.34 203 ALA A N 1
ATOM 1600 C CA . ALA A 1 203 ? 63.723 -2.297 -79.096 1.00 57.34 203 ALA A CA 1
ATOM 1601 C C . ALA A 1 203 ? 65.113 -2.853 -79.488 1.00 57.34 203 ALA A C 1
ATOM 1603 O O . ALA A 1 203 ? 65.361 -3.102 -80.669 1.00 57.34 203 ALA A O 1
ATOM 1604 N N . SER A 1 204 ? 65.997 -3.088 -78.510 1.00 58.09 204 SER A N 1
ATOM 1605 C CA . SER A 1 204 ? 67.370 -3.581 -78.687 1.00 58.09 204 SER A CA 1
ATOM 1606 C C . SER A 1 204 ? 67.564 -5.055 -78.266 1.00 58.09 204 SER A C 1
ATOM 1608 O O . SER A 1 204 ? 68.677 -5.479 -77.962 1.00 58.09 204 SER A O 1
ATOM 1610 N N . MET A 1 205 ? 66.498 -5.869 -78.247 1.00 51.38 205 MET A N 1
ATOM 1611 C CA . MET A 1 205 ? 66.570 -7.322 -78.000 1.00 51.38 205 MET A CA 1
ATOM 1612 C C . MET A 1 205 ? 66.346 -8.125 -79.301 1.00 51.38 205 MET A C 1
ATOM 1614 O O . MET A 1 205 ? 65.357 -7.883 -79.995 1.00 51.38 205 MET A O 1
ATOM 1618 N N . PRO A 1 206 ? 67.216 -9.093 -79.669 1.00 50.44 206 PRO A N 1
ATOM 1619 C CA . PRO A 1 206 ? 67.057 -9.867 -80.900 1.00 50.44 206 PRO A CA 1
ATOM 1620 C C . PRO A 1 206 ? 65.939 -10.919 -80.782 1.00 50.44 206 PRO A C 1
ATOM 1622 O O . PRO A 1 206 ? 65.741 -11.529 -79.731 1.00 50.44 206 PRO A O 1
ATOM 1625 N N . ALA A 1 207 ? 65.226 -11.159 -81.887 1.00 45.53 207 ALA A N 1
ATOM 1626 C CA . ALA A 1 207 ? 64.167 -12.162 -81.991 1.00 45.53 207 ALA A CA 1
ATOM 1627 C C . ALA A 1 207 ? 64.713 -13.596 -81.817 1.00 45.53 207 ALA A C 1
ATOM 1629 O O . ALA A 1 207 ? 65.597 -14.024 -82.559 1.00 45.53 207 ALA A O 1
ATOM 1630 N N . LEU A 1 208 ? 64.162 -14.349 -80.860 1.00 49.94 208 LEU A N 1
ATOM 1631 C CA . LEU A 1 208 ? 64.437 -15.775 -80.655 1.00 49.94 208 LEU A CA 1
ATOM 1632 C C . LEU A 1 208 ? 63.476 -16.630 -81.502 1.00 49.94 208 LEU A C 1
ATOM 1634 O O . LEU A 1 208 ? 62.271 -16.651 -81.256 1.00 49.94 208 LEU A O 1
ATOM 1638 N N . GLU A 1 209 ? 64.023 -17.334 -82.496 1.00 46.56 209 GLU A N 1
ATOM 1639 C CA . GLU A 1 209 ? 63.342 -18.386 -83.271 1.00 46.56 209 GLU A CA 1
ATOM 1640 C C . GLU A 1 209 ? 63.188 -19.701 -82.467 1.00 46.56 209 GLU A C 1
ATOM 1642 O O . GLU A 1 209 ? 64.010 -19.986 -81.589 1.00 46.56 209 GLU A O 1
ATOM 1647 N N . PRO A 1 210 ? 62.172 -20.543 -82.763 1.00 63.59 210 PRO A N 1
ATOM 1648 C CA . PRO A 1 210 ? 61.869 -21.745 -81.988 1.00 63.59 210 PRO A CA 1
ATOM 1649 C C . PRO A 1 210 ? 62.670 -22.972 -82.470 1.00 63.59 210 PRO A C 1
ATOM 1651 O O . PRO A 1 210 ? 62.575 -23.374 -83.628 1.00 63.59 210 PRO A O 1
ATOM 1654 N N . GLY A 1 211 ? 63.402 -23.639 -81.567 1.00 41.22 211 GLY A N 1
ATOM 1655 C CA . GLY A 1 211 ? 64.199 -24.837 -81.874 1.00 41.22 211 GLY A CA 1
ATOM 1656 C C . GLY A 1 211 ? 64.254 -25.866 -80.735 1.00 41.22 211 GLY A C 1
ATOM 1657 O O . GLY A 1 211 ? 64.728 -25.575 -79.649 1.00 41.22 211 GLY A O 1
ATOM 1658 N N . ARG A 1 212 ? 63.737 -27.060 -81.053 1.00 40.56 212 ARG A N 1
ATOM 1659 C CA . ARG A 1 212 ? 63.586 -28.362 -80.352 1.00 40.56 212 ARG A CA 1
ATOM 1660 C C . ARG A 1 212 ? 64.738 -28.900 -79.444 1.00 40.56 212 ARG A C 1
ATOM 1662 O O . ARG A 1 212 ? 65.826 -28.345 -79.443 1.00 40.56 212 ARG A O 1
ATOM 1669 N N . PRO A 1 213 ? 64.502 -30.012 -78.696 1.00 63.38 213 PRO A N 1
ATOM 1670 C CA . PRO A 1 213 ? 64.880 -30.187 -77.294 1.00 63.38 213 PRO A CA 1
ATOM 1671 C C . PRO A 1 213 ? 66.152 -31.027 -77.072 1.00 63.38 213 PRO A C 1
ATOM 1673 O O . PRO A 1 213 ? 66.515 -31.850 -77.908 1.00 63.38 213 PRO A O 1
ATOM 1676 N N . ALA A 1 214 ? 66.737 -30.889 -75.882 1.00 45.75 214 ALA A N 1
ATOM 1677 C CA . ALA A 1 214 ? 67.598 -31.875 -75.222 1.00 45.75 214 ALA A CA 1
ATOM 1678 C C . ALA A 1 214 ? 67.371 -31.696 -73.707 1.00 45.75 214 ALA A C 1
ATOM 1680 O O . ALA A 1 214 ? 67.559 -30.606 -73.179 1.00 45.75 214 ALA A O 1
ATOM 1681 N N . GLU A 1 215 ? 66.577 -32.559 -73.078 1.00 44.50 215 GLU A N 1
ATOM 1682 C CA . GLU A 1 215 ? 67.017 -33.766 -72.358 1.00 44.50 215 GLU A CA 1
ATOM 1683 C C . GLU A 1 215 ? 67.877 -33.475 -71.112 1.00 44.50 215 GLU A C 1
ATOM 1685 O O . GLU A 1 215 ? 69.057 -33.164 -71.192 1.00 44.50 215 GLU A O 1
ATOM 1690 N N . ALA A 1 216 ? 67.178 -33.575 -69.975 1.00 51.09 216 ALA A N 1
ATOM 1691 C CA . ALA A 1 216 ? 67.563 -33.996 -68.628 1.00 51.09 216 ALA A CA 1
ATOM 1692 C C . ALA A 1 216 ? 69.032 -33.907 -68.176 1.00 51.09 216 ALA A C 1
ATOM 1694 O O . ALA A 1 216 ? 69.869 -34.694 -68.601 1.00 51.09 216 ALA A O 1
ATOM 1695 N N . GLU A 1 217 ? 69.243 -33.182 -67.073 1.00 42.50 217 GLU A N 1
ATOM 1696 C CA . GLU A 1 217 ? 69.907 -33.797 -65.922 1.00 42.50 217 GLU A CA 1
ATOM 1697 C C . GLU A 1 217 ? 69.291 -33.322 -64.599 1.00 42.50 217 GLU A C 1
ATOM 1699 O O . GLU A 1 217 ? 69.055 -32.138 -64.358 1.00 42.50 217 GLU A O 1
ATOM 1704 N N . LEU A 1 218 ? 68.941 -34.317 -63.788 1.00 51.22 218 LEU A N 1
ATOM 1705 C CA . LEU A 1 218 ? 68.269 -34.242 -62.501 1.00 51.22 218 LEU A CA 1
ATOM 1706 C C . LEU A 1 218 ? 69.269 -33.868 -61.402 1.00 51.22 218 LEU A C 1
ATOM 1708 O O . LEU A 1 218 ? 70.239 -34.589 -61.190 1.00 51.22 218 LEU A O 1
ATOM 1712 N N . ALA A 1 219 ? 68.955 -32.843 -60.613 1.00 41.53 219 ALA A N 1
ATOM 1713 C CA . ALA A 1 219 ? 69.461 -32.716 -59.249 1.00 41.53 219 ALA A CA 1
ATOM 1714 C C . ALA A 1 219 ? 68.301 -32.318 -58.331 1.00 41.53 219 ALA A C 1
ATOM 1716 O O . ALA A 1 219 ? 67.930 -31.155 -58.193 1.00 41.53 219 ALA A O 1
ATOM 1717 N N . PHE A 1 220 ? 67.682 -33.355 -57.776 1.00 40.00 220 PHE A N 1
ATOM 1718 C CA . PHE A 1 220 ? 66.676 -33.306 -56.731 1.00 40.00 220 PHE A CA 1
ATOM 1719 C C . PHE A 1 220 ? 67.398 -33.212 -55.387 1.00 40.00 220 PHE A C 1
ATOM 1721 O O . PHE A 1 220 ? 68.078 -34.159 -55.001 1.00 40.00 220 PHE A O 1
ATOM 1728 N N . GLU A 1 221 ? 67.213 -32.117 -54.653 1.00 41.09 221 GLU A N 1
ATOM 1729 C CA . GLU A 1 221 ? 67.372 -32.143 -53.201 1.00 41.09 221 GLU A CA 1
ATOM 1730 C C . GLU A 1 221 ? 66.161 -31.486 -52.544 1.00 41.09 221 GLU A C 1
ATOM 1732 O O . GLU A 1 221 ? 65.881 -30.296 -52.682 1.00 41.09 221 GLU A O 1
ATOM 1737 N N . ALA A 1 222 ? 65.388 -32.350 -51.894 1.00 45.50 222 ALA A N 1
ATOM 1738 C CA . ALA A 1 222 ? 64.194 -32.036 -51.148 1.00 45.50 222 ALA A CA 1
ATOM 1739 C C . ALA A 1 222 ? 64.547 -31.371 -49.815 1.00 45.50 222 ALA A C 1
ATOM 1741 O O . ALA A 1 222 ? 65.369 -31.872 -49.053 1.00 45.50 222 ALA A O 1
ATOM 1742 N N . GLY A 1 223 ? 63.830 -30.297 -49.498 1.00 40.53 223 GLY A N 1
ATOM 1743 C CA . GLY A 1 223 ? 63.804 -29.677 -48.178 1.00 40.53 223 GLY A CA 1
ATOM 1744 C C . GLY A 1 223 ? 62.369 -29.377 -47.770 1.00 40.53 223 GLY A C 1
ATOM 1745 O O . GLY A 1 223 ? 61.960 -28.223 -47.716 1.00 40.53 223 GLY A O 1
ATOM 1746 N N . VAL A 1 224 ? 61.592 -30.437 -47.536 1.00 47.22 224 VAL A N 1
ATOM 1747 C CA . VAL A 1 224 ? 60.275 -30.377 -46.891 1.00 47.22 224 VAL A CA 1
ATOM 1748 C C . VAL A 1 224 ? 60.477 -30.020 -45.418 1.00 47.22 224 VAL A C 1
ATOM 1750 O O . VAL A 1 224 ? 61.164 -30.736 -44.695 1.00 47.22 224 VAL A O 1
ATOM 1753 N N . GLY A 1 225 ? 59.848 -28.934 -44.977 1.00 41.75 225 GLY A N 1
ATOM 1754 C CA . GLY A 1 225 ? 59.816 -28.493 -43.585 1.00 41.75 225 GLY A CA 1
ATOM 1755 C C . GLY A 1 225 ? 58.428 -27.993 -43.210 1.00 41.75 225 GLY A C 1
ATOM 1756 O O . GLY A 1 225 ? 58.196 -26.798 -43.083 1.00 41.75 225 GLY A O 1
ATOM 1757 N N . THR A 1 226 ? 57.495 -28.930 -43.081 1.00 43.69 226 THR A N 1
ATOM 1758 C CA . THR A 1 226 ? 56.173 -28.764 -42.472 1.00 43.69 226 THR A CA 1
ATOM 1759 C C . THR A 1 226 ? 56.276 -28.497 -40.966 1.00 43.69 226 THR A C 1
ATOM 1761 O O . THR A 1 226 ? 56.863 -29.307 -40.252 1.00 43.69 226 THR A O 1
ATOM 1764 N N . ALA A 1 227 ? 55.612 -27.451 -40.475 1.00 47.84 227 ALA A N 1
ATOM 1765 C CA . ALA A 1 227 ? 55.045 -27.361 -39.121 1.00 47.84 227 ALA A CA 1
ATOM 1766 C C . ALA A 1 227 ? 53.946 -26.281 -39.171 1.00 47.84 227 ALA A C 1
ATOM 1768 O O . ALA A 1 227 ? 54.233 -25.134 -39.486 1.00 47.84 227 ALA A O 1
ATOM 1769 N N . GLY A 1 228 ? 52.662 -26.654 -39.159 1.00 42.97 228 GLY A N 1
ATOM 1770 C CA . GLY A 1 228 ? 51.852 -26.724 -37.932 1.00 42.97 228 GLY A CA 1
ATOM 1771 C C . GLY A 1 228 ? 51.300 -25.322 -37.630 1.00 42.97 228 GLY A C 1
ATOM 1772 O O . GLY A 1 228 ? 52.047 -24.453 -37.219 1.00 42.97 228 GLY A O 1
ATOM 1773 N N . GLY A 1 229 ? 50.053 -24.964 -37.934 1.00 38.94 229 GLY A N 1
ATOM 1774 C CA . GLY A 1 229 ? 48.836 -25.651 -37.524 1.00 38.94 229 GLY A CA 1
ATOM 1775 C C . GLY A 1 229 ? 48.431 -25.169 -36.129 1.00 38.94 229 GLY A C 1
ATOM 1776 O O . GLY A 1 229 ? 48.851 -25.781 -35.159 1.00 38.94 229 GLY A O 1
ATOM 1777 N N . ALA A 1 230 ? 47.643 -24.090 -36.048 1.00 45.78 230 ALA A N 1
ATOM 1778 C CA . ALA A 1 230 ? 46.644 -23.851 -34.998 1.00 45.78 230 ALA A CA 1
ATOM 1779 C C . ALA A 1 230 ? 45.830 -22.590 -35.339 1.00 45.78 230 ALA A C 1
ATOM 1781 O O . ALA A 1 230 ? 46.246 -21.461 -35.082 1.00 45.78 230 ALA A O 1
ATOM 1782 N N . TYR A 1 231 ? 44.668 -22.817 -35.954 1.00 47.19 231 TYR A N 1
ATOM 1783 C CA . TYR A 1 231 ? 43.526 -21.913 -35.852 1.00 47.19 231 TYR A CA 1
ATOM 1784 C C . TYR A 1 231 ? 43.019 -21.901 -34.405 1.00 47.19 231 TYR A C 1
ATOM 1786 O O . TYR A 1 231 ? 43.354 -22.779 -33.612 1.00 47.19 231 TYR A O 1
ATOM 1794 N N . GLY A 1 232 ? 42.260 -20.859 -34.082 1.00 42.19 232 GLY A N 1
ATOM 1795 C CA . GLY A 1 232 ? 41.985 -20.419 -32.726 1.00 42.19 232 GLY A CA 1
ATOM 1796 C C . GLY A 1 232 ? 41.205 -21.378 -31.837 1.00 42.19 232 GLY A C 1
ATOM 1797 O O . GLY A 1 232 ? 40.476 -22.254 -32.292 1.00 42.19 232 GLY A O 1
ATOM 1798 N N . GLU A 1 233 ? 41.285 -21.083 -30.547 1.00 45.59 233 GLU A N 1
ATOM 1799 C CA . GLU A 1 233 ? 40.209 -21.378 -29.619 1.00 45.59 233 GLU A CA 1
ATOM 1800 C C . GLU A 1 233 ? 39.940 -20.127 -28.778 1.00 45.59 233 GLU A C 1
ATOM 1802 O O . GLU A 1 233 ? 40.853 -19.434 -28.324 1.00 45.59 233 GLU A O 1
ATOM 1807 N N . ALA A 1 234 ? 38.657 -19.788 -28.714 1.00 54.88 234 ALA A N 1
ATOM 1808 C CA . ALA A 1 234 ? 38.087 -18.597 -28.114 1.00 54.88 234 ALA A CA 1
ATOM 1809 C C . ALA A 1 234 ? 38.313 -18.541 -26.590 1.00 54.88 234 ALA A C 1
ATOM 1811 O O . ALA A 1 234 ? 38.504 -19.579 -25.952 1.00 54.88 234 ALA A O 1
ATOM 1812 N N . PRO A 1 235 ? 38.243 -17.349 -25.970 1.00 54.69 235 PRO A N 1
ATOM 1813 C CA . PRO A 1 235 ? 38.225 -17.243 -24.519 1.00 54.69 235 PRO A CA 1
ATOM 1814 C C . PRO A 1 235 ? 36.959 -17.898 -23.956 1.00 54.69 235 PRO A C 1
ATOM 1816 O O . PRO A 1 235 ? 35.843 -17.600 -24.384 1.00 54.69 235 PRO A O 1
ATOM 1819 N N . ALA A 1 236 ? 37.146 -18.772 -22.967 1.00 54.84 236 ALA A N 1
ATOM 1820 C CA . ALA A 1 236 ? 36.071 -19.299 -22.144 1.00 54.84 236 ALA A CA 1
ATOM 1821 C C . ALA A 1 236 ? 35.315 -18.136 -21.481 1.00 54.84 236 ALA A C 1
ATOM 1823 O O . ALA A 1 236 ? 35.833 -17.455 -20.595 1.00 54.84 236 ALA A O 1
ATOM 1824 N N . VAL A 1 237 ? 34.082 -17.922 -21.931 1.00 50.53 237 VAL A N 1
ATOM 1825 C CA . VAL A 1 237 ? 33.070 -17.153 -21.214 1.00 50.53 237 VAL A CA 1
ATOM 1826 C C . VAL A 1 237 ? 32.670 -17.992 -20.004 1.00 50.53 237 VAL A C 1
ATOM 1828 O O . VAL A 1 237 ? 32.040 -19.037 -20.144 1.00 50.53 237 VAL A O 1
ATOM 1831 N N . SER A 1 238 ? 33.089 -17.558 -18.819 1.00 59.62 238 SER A N 1
ATOM 1832 C CA . SER A 1 238 ? 32.581 -18.061 -17.547 1.00 59.62 238 SER A CA 1
ATOM 1833 C C . SER A 1 238 ? 31.570 -17.036 -17.030 1.00 59.62 238 SER A C 1
ATOM 1835 O O . SER A 1 238 ? 31.960 -16.018 -16.465 1.00 59.62 238 SER A O 1
ATOM 1837 N N . GLU A 1 239 ? 30.283 -17.284 -17.264 1.00 54.47 239 GLU A N 1
ATOM 1838 C CA . GLU A 1 239 ? 29.190 -16.699 -16.470 1.00 54.47 239 GLU A CA 1
ATOM 1839 C C . GLU A 1 239 ? 28.746 -17.704 -15.369 1.00 54.47 239 GLU A C 1
ATOM 1841 O O . GLU A 1 239 ? 29.323 -18.791 -15.283 1.00 54.47 239 GLU A O 1
ATOM 1846 N N . PRO A 1 240 ? 27.807 -17.373 -14.461 1.00 64.75 240 PRO A N 1
ATOM 1847 C CA . PRO A 1 240 ? 28.127 -16.866 -13.133 1.00 64.75 240 PRO A CA 1
ATOM 1848 C C . PRO A 1 240 ? 27.533 -17.758 -12.020 1.00 64.75 240 PRO A C 1
ATOM 1850 O O . PRO A 1 240 ? 26.816 -18.726 -12.280 1.00 64.75 240 PRO A O 1
ATOM 1853 N N . PHE A 1 241 ? 27.828 -17.409 -10.767 1.00 52.22 241 PHE A N 1
ATOM 1854 C CA . PHE A 1 241 ? 26.983 -17.741 -9.615 1.00 52.22 241 PHE A CA 1
ATOM 1855 C C . PHE A 1 241 ? 26.094 -16.547 -9.281 1.00 52.22 241 PHE A C 1
ATOM 1857 O O . PHE A 1 241 ? 26.597 -15.407 -9.421 1.00 52.22 241 PHE A O 1
#